Protein AF-A0AAD1S8H4-F1 (afdb_monomer)

Foldseek 3Di:
DDDDDDDDDDDDDDPVVPDDDPDDDDDDDDDDDDDDDDDDDDDDDDDDDDDDDDDDDDDDDDDDDDDDDDDDPDDPDPDDDPPDDDDDPPPPPPPPPVPPPPDPPPDDDPPDDDDDDDDDDDDDDDDDDPPVVVVVVVVVVVVVVVVVVVVVVVVVVVVVVVVVVVVVVVVVVVVVVVVVVVVVVVVVVVVVVVVVVVVVVVVVCVVCVVVVVVVVVVVVVVVVVVVVVVVVVVVDDPPDPPDPDDPVVSVVVVVVVVVVVVVVVVVCVVVVVVVVVVVVVVVVVVVVVVVVVVVVVVVVVVVVVVVVVVVVVVVVVVVVVVVCVVDDPVVVCCVPPVPPPD

Organism: Pelobates cultripes (NCBI:txid61616)

Sequence (342 aa):
MAIKKNKGGKIVKSRYMQYDKCKIAKKNLANTTVCSGGKAPERTSSGTPTRRSIAPQRTKAMPGIASNVLDGSLFWKDDLQSTLLDGHRIARPDLDLSVINDKTMQRLTPKSQYASEQRKPKRETSANVVQEDTVEIMEFQTLMFTYLTMKMQKNLSRLEEKAERNLLLVNEEKDHLQEKVHKLKRENLLFKREEELHDLLDKQTEALAPSIEVKDTFENNYRTFATALDCTRHQLPIKDIHVIGTRQRYLEDLQKHLETTKSLLEETISTSAEEKAEMFGTIKELKDIVIKTDAELTRTFHQVLDLSFKVSKEISLQNQKAVEESCELDVVKHWYFDQSLI

Solvent-accessible surface area (backbone atoms only — not comparable to full-atom values): 22434 Å² total; per-residue (Å²): 135,87,84,80,83,79,82,80,77,84,83,76,82,58,86,82,76,71,77,83,83,83,80,87,76,90,79,88,84,82,88,86,88,87,84,88,81,91,82,85,83,88,80,88,80,90,87,84,89,80,92,85,88,83,84,85,91,85,84,88,88,87,84,90,82,91,82,79,91,77,91,75,95,75,80,88,78,90,72,89,84,92,84,75,95,73,89,75,88,69,79,70,79,84,75,79,67,86,76,74,69,94,78,82,88,85,83,86,75,87,82,80,85,80,84,88,80,96,73,83,87,81,90,79,91,81,88,90,79,69,64,62,65,56,48,52,53,50,51,51,51,49,51,53,51,50,52,51,51,52,54,50,50,54,52,49,54,58,49,48,57,48,51,53,53,52,51,50,53,53,48,55,52,49,51,55,50,50,52,50,51,52,51,51,54,51,52,52,52,51,50,52,54,51,49,55,49,50,56,49,49,50,52,51,50,59,70,43,44,65,57,58,64,47,46,60,55,49,52,53,50,50,51,52,49,51,50,51,53,50,50,49,59,73,67,50,67,90,81,69,80,80,64,88,65,60,70,66,60,51,51,52,52,49,49,52,49,50,53,52,52,51,53,52,48,54,50,53,52,50,54,52,50,51,55,48,50,52,52,52,49,53,52,50,52,52,51,52,50,51,56,52,49,52,53,50,49,54,51,51,51,53,51,52,51,53,51,49,51,52,52,52,50,49,53,51,52,52,51,51,50,55,49,57,73,73,46,58,73,70,61,56,44,50,75,79,57,66,76,88,80,124

Structure (mmCIF, N/CA/C/O backbone):
data_AF-A0AAD1S8H4-F1
#
_entry.id   AF-A0AAD1S8H4-F1
#
loop_
_atom_site.group_PDB
_atom_site.id
_atom_site.type_symbol
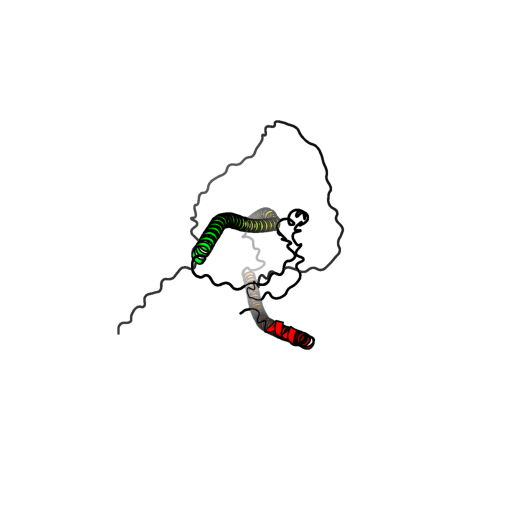_atom_site.label_atom_id
_atom_site.label_alt_id
_atom_site.label_comp_id
_atom_site.label_asym_id
_atom_site.label_entity_id
_atom_site.label_seq_id
_atom_site.pdbx_PDB_ins_code
_atom_site.Cartn_x
_atom_site.Cartn_y
_atom_site.Cartn_z
_atom_site.occupancy
_atom_site.B_iso_or_equiv
_atom_site.auth_seq_id
_atom_site.auth_comp_id
_atom_site.auth_asym_id
_atom_site.auth_atom_id
_atom_site.pdbx_PDB_model_num
ATOM 1 N N . MET A 1 1 ? 45.251 24.900 36.633 1.00 41.78 1 MET A N 1
ATOM 2 C CA . MET A 1 1 ? 44.946 24.085 35.436 1.00 41.78 1 MET A CA 1
ATOM 3 C C . MET A 1 1 ? 43.599 24.516 34.881 1.00 41.78 1 MET A C 1
ATOM 5 O O . MET A 1 1 ? 42.599 24.391 35.573 1.00 41.78 1 MET A O 1
ATOM 9 N N . ALA A 1 2 ? 43.585 25.105 33.686 1.00 39.34 2 ALA A N 1
ATOM 10 C CA . ALA A 1 2 ? 42.374 25.589 33.029 1.00 39.34 2 ALA A CA 1
ATOM 11 C C . ALA A 1 2 ? 41.687 24.440 32.273 1.00 39.34 2 ALA A C 1
ATOM 13 O O . ALA A 1 2 ? 42.296 23.836 31.391 1.00 39.34 2 ALA A O 1
ATOM 14 N N . ILE A 1 3 ? 40.427 24.143 32.604 1.00 43.84 3 ILE A N 1
ATOM 15 C CA . ILE A 1 3 ? 39.627 23.135 31.897 1.00 43.84 3 ILE A CA 1
ATOM 16 C C . ILE A 1 3 ? 38.884 23.825 30.747 1.00 43.84 3 ILE A C 1
ATOM 18 O O . ILE A 1 3 ? 38.047 24.707 30.938 1.00 43.84 3 ILE A O 1
ATOM 22 N N . LYS A 1 4 ? 39.256 23.429 29.530 1.00 48.94 4 LYS A N 1
ATOM 23 C CA . LYS A 1 4 ? 38.776 23.932 28.240 1.00 48.94 4 LYS A CA 1
ATOM 24 C C . LYS A 1 4 ? 37.316 23.493 28.026 1.00 48.94 4 LYS A C 1
ATOM 26 O O . LYS A 1 4 ? 37.030 22.301 28.013 1.00 48.94 4 LYS A O 1
ATOM 31 N N . LYS A 1 5 ? 36.387 24.440 27.843 1.00 51.34 5 LYS A N 1
ATOM 32 C CA . LYS A 1 5 ? 34.994 24.148 27.447 1.00 51.34 5 LYS A CA 1
ATOM 33 C C . LYS A 1 5 ? 34.953 23.720 25.975 1.00 51.34 5 LYS A C 1
ATOM 35 O O . LYS A 1 5 ? 35.289 24.515 25.096 1.00 51.34 5 LYS A O 1
ATOM 40 N N . ASN A 1 6 ? 34.523 22.488 25.707 1.00 50.78 6 ASN A N 1
ATOM 41 C CA . ASN A 1 6 ? 34.266 22.009 24.349 1.00 50.78 6 ASN A CA 1
ATOM 42 C C . ASN A 1 6 ? 32.988 22.647 23.784 1.00 50.78 6 ASN A C 1
ATOM 44 O O . ASN A 1 6 ? 31.964 22.748 24.458 1.00 50.78 6 ASN A O 1
ATOM 48 N N . LYS A 1 7 ? 33.077 23.103 22.531 1.00 50.41 7 LYS A N 1
ATOM 49 C CA . LYS A 1 7 ? 31.988 23.721 21.768 1.00 50.41 7 LYS A CA 1
ATOM 50 C C . LYS A 1 7 ? 30.949 22.650 21.413 1.00 50.41 7 LYS A C 1
ATOM 52 O O . LYS A 1 7 ? 31.293 21.657 20.780 1.00 50.41 7 LYS A O 1
ATOM 57 N N . GLY A 1 8 ? 29.699 22.856 21.828 1.00 46.19 8 GLY A N 1
ATOM 58 C CA . GLY A 1 8 ? 28.573 21.975 21.510 1.00 46.19 8 GLY A CA 1
ATOM 59 C C . GLY A 1 8 ? 28.297 21.913 20.005 1.00 46.19 8 GLY A C 1
ATOM 60 O O . GLY A 1 8 ? 28.307 22.938 19.321 1.00 46.19 8 GLY A O 1
ATOM 61 N N . GLY A 1 9 ? 28.080 20.702 19.492 1.00 57.16 9 GLY A N 1
ATOM 62 C CA . GLY A 1 9 ? 27.735 20.452 18.094 1.00 57.16 9 GLY A CA 1
ATOM 63 C C . GLY A 1 9 ? 26.354 21.005 17.728 1.00 57.16 9 GLY A C 1
ATOM 64 O O . GLY A 1 9 ? 25.436 21.024 18.547 1.00 57.16 9 GLY A O 1
ATOM 65 N N . LYS A 1 10 ? 26.198 21.461 16.481 1.00 62.47 10 LYS A N 1
ATOM 66 C CA . LYS A 1 10 ? 24.899 21.866 15.928 1.00 62.47 10 LYS A CA 1
ATOM 67 C C . LYS A 1 10 ? 24.000 20.634 15.786 1.00 62.47 10 LYS A C 1
ATOM 69 O O . LYS A 1 10 ? 24.322 19.723 15.031 1.00 62.47 10 LYS A O 1
ATOM 74 N N . ILE A 1 11 ? 22.861 20.637 16.474 1.00 65.56 11 ILE A N 1
ATOM 75 C CA . ILE A 1 11 ? 21.806 19.632 16.309 1.00 65.56 11 ILE A CA 1
ATOM 76 C C . ILE A 1 11 ? 21.095 19.904 14.979 1.00 65.56 11 ILE A C 1
ATOM 78 O O . ILE A 1 11 ? 20.436 20.931 14.812 1.00 65.56 11 ILE A O 1
ATOM 82 N N . VAL A 1 12 ? 21.245 18.989 14.023 1.00 70.38 12 VAL A N 1
ATOM 83 C CA . VAL A 1 12 ? 20.514 19.010 12.752 1.00 70.38 12 VAL A CA 1
ATOM 84 C C . VAL A 1 12 ? 19.162 18.338 12.983 1.00 70.38 12 VAL A C 1
ATOM 86 O O . VAL A 1 12 ? 19.106 17.168 13.354 1.00 70.38 12 VAL A O 1
ATOM 89 N N . LYS A 1 13 ? 18.061 19.076 12.799 1.00 71.00 13 LYS A N 1
ATOM 90 C CA . LYS A 1 13 ? 16.707 18.508 12.901 1.00 71.00 13 LYS A CA 1
ATOM 91 C C . LYS A 1 13 ? 16.501 17.439 11.823 1.00 71.00 13 LYS A C 1
ATOM 93 O O . LYS A 1 13 ? 16.797 17.674 10.654 1.00 71.00 13 LYS A O 1
ATOM 98 N N . SER A 1 14 ? 15.963 16.286 12.218 1.00 65.75 14 SER A N 1
ATOM 99 C CA . SER A 1 14 ? 15.563 15.220 11.300 1.00 65.75 14 SER A CA 1
ATOM 100 C C . SER A 1 14 ? 14.410 15.679 10.396 1.00 65.75 14 SER A C 1
ATOM 102 O O . SER A 1 14 ? 13.555 16.470 10.794 1.00 65.75 14 SER A O 1
ATOM 104 N N . ARG A 1 15 ? 14.386 15.170 9.159 1.00 68.75 15 ARG A N 1
ATOM 105 C CA . ARG A 1 15 ? 13.442 15.553 8.088 1.00 68.75 15 ARG A CA 1
ATOM 106 C C . ARG A 1 15 ? 11.964 15.312 8.458 1.00 68.75 15 ARG A C 1
ATOM 108 O O . ARG A 1 15 ? 11.081 15.972 7.931 1.00 68.75 15 ARG A O 1
ATOM 115 N N . TYR A 1 16 ? 11.713 14.428 9.424 1.00 65.12 16 TYR A N 1
ATOM 116 C CA . TYR A 1 16 ? 10.382 14.101 9.948 1.00 65.12 16 TYR A CA 1
ATOM 117 C C . TYR A 1 16 ? 9.859 15.090 11.007 1.00 65.12 16 TYR A C 1
ATOM 119 O O . TYR A 1 16 ? 8.675 15.083 11.307 1.00 65.12 16 TYR A O 1
ATOM 127 N N . MET A 1 17 ? 10.708 15.977 11.540 1.00 53.44 17 MET A N 1
ATOM 128 C CA . MET A 1 17 ? 10.339 17.005 12.534 1.00 53.44 17 MET A CA 1
ATOM 129 C C . MET A 1 17 ? 10.007 18.372 11.903 1.00 53.44 17 MET A C 1
ATOM 131 O O . MET A 1 17 ? 10.009 19.398 12.587 1.00 53.44 17 MET A O 1
ATOM 135 N N . GLN A 1 18 ? 9.788 18.413 10.584 1.00 59.97 18 GLN A N 1
ATOM 136 C CA . GLN A 1 18 ? 9.479 19.638 9.831 1.00 59.97 18 GLN A CA 1
ATOM 137 C C . GLN A 1 18 ? 7.991 19.819 9.507 1.00 59.97 18 GLN A C 1
ATOM 139 O O . GLN A 1 18 ? 7.618 20.868 8.983 1.00 59.97 18 GLN A O 1
ATOM 144 N N . TYR A 1 19 ? 7.135 18.868 9.869 1.00 52.41 19 TYR A N 1
ATOM 145 C CA . TYR A 1 19 ? 5.691 19.025 9.760 1.00 52.41 19 TYR A CA 1
ATOM 146 C C . TYR A 1 19 ? 5.141 19.396 11.130 1.00 52.41 19 TYR A C 1
ATOM 148 O O . TYR A 1 19 ? 5.122 18.563 12.022 1.00 52.41 19 TYR A O 1
ATOM 156 N N . ASP A 1 20 ? 4.855 20.688 11.311 1.00 43.84 20 ASP A N 1
ATOM 157 C CA . ASP A 1 20 ? 3.669 21.187 12.020 1.00 43.84 20 ASP A CA 1
ATOM 158 C C . ASP A 1 20 ? 3.791 22.683 12.307 1.00 43.84 20 ASP A C 1
ATOM 160 O O . ASP A 1 20 ? 4.435 23.104 13.268 1.00 43.84 20 ASP A O 1
ATOM 164 N N . LYS A 1 21 ? 3.110 23.487 11.479 1.00 45.16 21 LYS A N 1
ATOM 165 C CA . LYS A 1 21 ? 2.483 24.760 11.875 1.00 45.16 21 LYS A CA 1
ATOM 166 C C . LYS A 1 21 ? 1.240 25.015 11.013 1.00 45.16 21 LYS A C 1
ATOM 168 O O . LYS A 1 21 ? 1.214 25.968 10.236 1.00 45.16 21 LYS A O 1
ATOM 173 N N . CYS A 1 22 ? 0.191 24.205 11.164 1.00 35.91 22 CYS A N 1
ATOM 174 C CA . CYS A 1 22 ? -1.149 24.672 10.799 1.00 35.91 22 CYS A CA 1
ATOM 175 C C . CYS A 1 22 ? -1.646 25.613 11.901 1.00 35.91 22 CYS A C 1
ATOM 177 O O . CYS A 1 22 ? -1.822 25.229 13.056 1.00 35.91 22 CYS A O 1
ATOM 179 N N . LYS A 1 23 ? -1.803 26.890 11.547 1.00 39.12 23 LYS A N 1
ATOM 180 C CA . LYS A 1 23 ? -2.342 27.920 12.433 1.00 39.12 23 LYS A CA 1
ATOM 181 C C . LYS A 1 23 ? -3.823 27.634 12.674 1.00 39.12 23 LYS A C 1
ATOM 183 O O . LYS A 1 23 ? -4.618 27.629 11.741 1.00 39.12 23 LYS A O 1
ATOM 188 N N . ILE A 1 24 ? -4.176 27.447 13.939 1.00 37.25 24 ILE A N 1
ATOM 189 C CA . ILE A 1 24 ? -5.553 27.416 14.428 1.00 37.25 24 ILE A CA 1
ATOM 190 C C . ILE A 1 24 ? -6.172 28.797 14.181 1.00 37.25 24 ILE A C 1
ATOM 192 O O . ILE A 1 24 ? -5.760 29.779 14.799 1.00 37.25 24 ILE A O 1
ATOM 196 N N . ALA A 1 25 ? -7.171 28.875 13.306 1.00 32.94 25 ALA A N 1
ATOM 197 C CA . ALA A 1 25 ? -8.064 30.022 13.206 1.00 32.94 25 ALA A CA 1
ATOM 198 C C . ALA A 1 25 ? -9.478 29.577 13.594 1.00 32.94 25 ALA A C 1
ATOM 200 O O . ALA A 1 25 ? -10.198 28.955 12.819 1.00 32.94 25 ALA A O 1
ATOM 201 N N . LYS A 1 26 ? -9.863 29.905 14.830 1.00 34.91 26 LYS A N 1
ATOM 202 C CA . LYS A 1 26 ? -11.250 29.886 15.299 1.00 34.91 26 LYS A CA 1
ATOM 203 C C . LYS A 1 26 ? -12.046 30.957 14.549 1.00 34.91 26 LYS A C 1
ATOM 205 O O . LYS A 1 26 ? -11.713 32.132 14.692 1.00 34.91 26 LYS A O 1
ATOM 210 N N . LYS A 1 27 ? -13.140 30.581 13.882 1.00 31.48 27 LYS A N 1
ATOM 211 C CA . LYS A 1 27 ? -14.359 31.403 13.782 1.00 31.48 27 LYS A CA 1
ATOM 212 C C . LYS A 1 27 ? -15.590 30.494 13.793 1.00 31.48 27 LYS A C 1
ATOM 214 O O . LYS A 1 27 ? -15.769 29.674 12.904 1.00 31.48 27 LYS A O 1
ATOM 219 N N . ASN A 1 28 ? -16.407 30.662 14.829 1.00 31.34 28 ASN A N 1
ATOM 220 C CA . ASN A 1 28 ? -17.798 30.222 14.887 1.00 31.34 28 ASN A CA 1
ATOM 221 C C . ASN A 1 28 ? -18.676 31.302 14.230 1.00 31.34 28 ASN A C 1
ATOM 223 O O . ASN A 1 28 ? -18.366 32.480 14.420 1.00 31.34 28 ASN A O 1
ATOM 227 N N . LEU A 1 29 ? -19.763 30.919 13.543 1.00 29.61 29 LEU A N 1
ATOM 228 C CA . LEU A 1 29 ? -21.156 31.277 13.893 1.00 29.61 29 LEU A CA 1
ATOM 229 C C . LEU A 1 29 ? -22.148 31.093 12.711 1.00 29.61 29 LEU A C 1
ATOM 231 O O . LEU A 1 29 ? -22.016 31.739 11.681 1.00 29.61 29 LEU A O 1
ATOM 235 N N . ALA A 1 30 ? -23.165 30.262 12.984 1.00 30.20 30 ALA A N 1
ATOM 236 C CA . ALA A 1 30 ? -24.581 30.272 12.568 1.00 30.20 30 ALA A CA 1
ATOM 237 C C . ALA A 1 30 ? -25.032 30.078 11.098 1.00 30.20 30 ALA A C 1
ATOM 239 O O . ALA A 1 30 ? -24.946 30.968 10.262 1.00 30.20 30 ALA A O 1
ATOM 240 N N . ASN A 1 31 ? -25.689 28.925 10.899 1.00 31.05 31 ASN A N 1
ATOM 241 C CA . ASN A 1 31 ? -27.059 28.707 10.398 1.00 31.05 31 ASN A CA 1
ATOM 242 C C . ASN A 1 31 ? -27.598 29.588 9.256 1.00 31.05 31 ASN A C 1
ATOM 244 O O . ASN A 1 31 ? -27.942 30.740 9.496 1.00 31.05 31 ASN A O 1
ATOM 248 N N . THR A 1 32 ? -27.956 28.974 8.119 1.00 29.73 32 THR A N 1
ATOM 249 C CA . THR A 1 32 ? -29.337 29.032 7.583 1.00 29.73 32 THR A CA 1
ATOM 250 C C . THR A 1 32 ? -29.609 27.847 6.646 1.00 29.73 32 THR A C 1
ATOM 252 O O . THR A 1 32 ? -28.736 27.378 5.924 1.00 29.73 32 THR A O 1
ATOM 255 N N . THR A 1 33 ? -30.833 27.347 6.730 1.00 36.69 33 THR A N 1
ATOM 256 C CA . THR A 1 33 ? -31.448 26.186 6.084 1.00 36.69 33 THR A CA 1
ATOM 257 C C . THR A 1 33 ? -32.111 26.521 4.731 1.00 36.69 33 THR A C 1
ATOM 259 O O . THR A 1 33 ? -32.401 27.679 4.450 1.00 36.69 33 THR A O 1
ATOM 262 N N . VAL A 1 34 ? -32.486 25.454 4.001 1.00 30.92 34 VAL A N 1
ATOM 263 C CA . VAL A 1 34 ? -33.665 25.286 3.105 1.00 30.92 34 VAL A CA 1
ATOM 264 C C . VAL A 1 34 ? -33.416 25.084 1.591 1.00 30.92 34 VAL A C 1
ATOM 266 O O . VAL A 1 34 ? -32.628 25.752 0.937 1.00 30.92 34 VAL A O 1
ATOM 269 N N . CYS A 1 35 ? -34.164 24.082 1.109 1.00 31.00 35 CYS A N 1
ATOM 270 C CA . CYS A 1 35 ? -34.326 23.424 -0.188 1.00 31.00 35 CYS A CA 1
ATOM 271 C C . CYS A 1 35 ? -34.865 24.245 -1.384 1.00 31.00 35 CYS A C 1
ATOM 273 O O . CYS A 1 35 ? -35.441 25.319 -1.231 1.00 31.00 35 CYS A O 1
ATOM 275 N N . SER A 1 36 ? -34.887 23.529 -2.526 1.00 29.56 36 SER A N 1
ATOM 276 C CA . SER A 1 36 ? -35.705 23.689 -3.753 1.00 29.56 36 SER A CA 1
ATOM 277 C C . SER A 1 36 ? -35.159 24.689 -4.780 1.00 29.56 36 SER A C 1
ATOM 279 O O . SER A 1 36 ? -34.589 25.701 -4.414 1.00 29.56 36 SER A O 1
ATOM 281 N N . GLY A 1 37 ? -35.255 24.504 -6.095 1.00 25.05 37 GLY A N 1
ATOM 282 C CA . GLY A 1 37 ? -35.915 23.510 -6.934 1.00 25.05 37 GLY A CA 1
ATOM 283 C C . GLY A 1 37 ? -36.109 24.130 -8.330 1.00 25.05 37 GLY A C 1
ATOM 284 O O . GLY A 1 37 ? -36.568 25.259 -8.425 1.00 25.05 37 GLY A O 1
ATOM 285 N N . GLY A 1 38 ? -35.779 23.387 -9.395 1.00 25.75 38 GLY A N 1
ATOM 286 C CA . GLY A 1 38 ? -36.285 23.579 -10.766 1.00 25.75 38 GLY A CA 1
ATOM 287 C C . GLY A 1 38 ? -35.681 24.699 -11.635 1.00 25.75 38 GLY A C 1
ATOM 288 O O . GLY A 1 38 ? -35.897 25.876 -11.388 1.00 25.75 38 GLY A O 1
ATOM 289 N N . LYS A 1 39 ? -35.083 24.340 -12.780 1.00 28.31 39 LYS A N 1
ATOM 290 C CA . LYS A 1 39 ? -35.767 24.222 -14.091 1.00 28.31 39 LYS A CA 1
ATOM 291 C C . LYS A 1 39 ? -34.753 24.083 -15.237 1.00 28.31 39 LYS A C 1
ATOM 293 O O . LYS A 1 39 ? -33.787 24.831 -15.327 1.00 28.31 39 LYS A O 1
ATOM 298 N N . ALA A 1 40 ? -35.041 23.139 -16.129 1.00 33.69 40 ALA A N 1
ATOM 299 C CA . ALA A 1 40 ? -34.468 23.032 -17.468 1.00 33.69 40 ALA A CA 1
ATOM 300 C C . ALA A 1 40 ? -34.993 24.142 -18.400 1.00 33.69 40 ALA A C 1
ATOM 302 O O . ALA A 1 40 ? -36.024 24.760 -18.111 1.00 33.69 40 ALA A O 1
ATOM 303 N N . PRO A 1 41 ? -34.365 24.297 -19.576 1.00 38.62 41 PRO A N 1
ATOM 304 C CA . PRO A 1 41 ? -35.160 24.329 -20.798 1.00 38.62 41 PRO A CA 1
ATOM 305 C C . PRO A 1 41 ? -34.632 23.378 -21.883 1.00 38.62 41 PRO A C 1
ATOM 307 O O . PRO A 1 41 ? -33.439 23.293 -22.162 1.00 38.62 41 PRO A O 1
ATOM 310 N N . GLU A 1 42 ? -35.584 22.682 -22.502 1.00 29.83 42 GLU A N 1
ATOM 311 C CA . GLU A 1 42 ? -35.457 21.921 -23.744 1.00 29.83 42 GLU A CA 1
ATOM 312 C C . GLU A 1 42 ? -35.176 22.829 -24.950 1.00 29.83 42 GLU A C 1
ATOM 314 O O . GLU A 1 42 ? -35.665 23.961 -24.999 1.00 29.83 42 GLU A O 1
ATOM 319 N N . ARG A 1 43 ? -34.535 22.266 -25.988 1.00 30.39 43 ARG A N 1
ATOM 320 C CA . ARG A 1 43 ? -35.115 22.155 -27.346 1.00 30.39 43 ARG A CA 1
ATOM 321 C C . ARG A 1 43 ? -34.227 21.328 -28.295 1.00 30.39 43 ARG A C 1
ATOM 323 O O . ARG A 1 43 ? -33.101 21.718 -28.558 1.00 30.39 43 ARG A O 1
ATOM 330 N N . THR A 1 44 ? -34.821 20.233 -28.806 1.00 28.50 44 THR A N 1
ATOM 331 C CA . THR A 1 44 ? -34.824 19.711 -30.206 1.00 28.50 44 THR A CA 1
ATOM 332 C C . THR A 1 44 ? -33.469 19.463 -30.910 1.00 28.50 44 THR A C 1
ATOM 334 O O . THR A 1 44 ? -32.629 20.340 -30.922 1.00 28.50 44 THR A O 1
ATOM 337 N N . SER A 1 45 ? -33.172 18.363 -31.615 1.00 27.06 45 SER A N 1
ATOM 338 C CA . SER A 1 45 ? -34.003 17.474 -32.438 1.00 27.06 45 SER A CA 1
ATOM 339 C C . SER A 1 45 ? -33.242 16.190 -32.846 1.00 27.06 45 SER A C 1
ATOM 341 O O . SER A 1 45 ? -32.055 16.252 -33.146 1.00 27.06 45 SER A O 1
ATOM 343 N N . SER A 1 46 ? -33.993 15.089 -32.983 1.00 28.83 46 SER A N 1
ATOM 344 C CA . SER A 1 46 ? -33.871 13.998 -33.978 1.00 28.83 46 SER A CA 1
ATOM 345 C C . SER A 1 46 ? -32.568 13.187 -34.139 1.00 28.83 46 SER A C 1
ATOM 347 O O . SER A 1 46 ? -31.583 13.681 -34.678 1.00 28.83 46 SER A 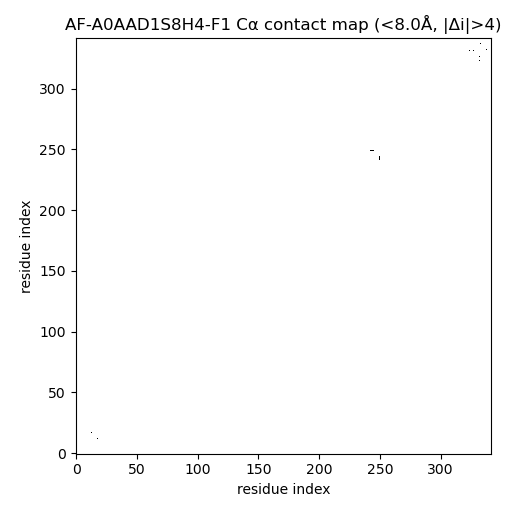O 1
ATOM 349 N N . GLY A 1 47 ? -32.665 11.869 -33.897 1.00 29.64 47 GLY A N 1
ATOM 350 C CA . GLY A 1 47 ? -31.896 10.864 -34.651 1.00 29.64 47 GLY A CA 1
ATOM 351 C C . GLY A 1 47 ? -31.461 9.612 -33.878 1.00 29.64 47 GLY A C 1
ATOM 352 O O . GLY A 1 47 ? -30.322 9.521 -33.447 1.00 29.64 47 GLY A O 1
ATOM 353 N N . THR A 1 48 ? -32.332 8.608 -33.763 1.00 37.62 48 THR A N 1
ATOM 354 C CA . THR A 1 48 ? -31.956 7.175 -33.647 1.00 37.62 48 THR A CA 1
ATOM 355 C C . THR A 1 48 ? -32.567 6.462 -34.861 1.00 37.62 48 THR A C 1
ATOM 357 O O . THR A 1 48 ? -33.589 6.950 -35.353 1.00 37.62 48 THR A O 1
ATOM 360 N N . PRO A 1 49 ? -31.960 5.394 -35.427 1.00 42.09 49 PRO A N 1
ATOM 361 C CA . PRO A 1 49 ? -31.833 4.067 -34.788 1.00 42.09 49 PRO A CA 1
ATOM 362 C C . PRO A 1 49 ? -30.459 3.407 -35.132 1.00 42.09 49 PRO A C 1
ATOM 364 O O . PRO A 1 49 ? -29.642 4.019 -35.800 1.00 42.09 49 PRO A O 1
ATOM 367 N N . THR A 1 50 ? -29.987 2.238 -34.690 1.00 31.56 50 THR A N 1
ATOM 368 C CA . THR A 1 50 ? -30.603 0.941 -34.413 1.00 31.56 50 THR A CA 1
ATOM 369 C C . THR A 1 50 ? -29.597 0.078 -33.628 1.00 31.56 50 THR A C 1
ATOM 371 O O . THR A 1 50 ? -28.511 -0.234 -34.104 1.00 31.56 50 THR A O 1
ATOM 374 N N . ARG A 1 51 ? -29.993 -0.327 -32.423 1.00 29.12 51 ARG A N 1
ATOM 375 C CA . ARG A 1 51 ? -29.900 -1.674 -31.828 1.00 29.12 51 ARG A CA 1
ATOM 376 C C . ARG A 1 51 ? -28.993 -2.725 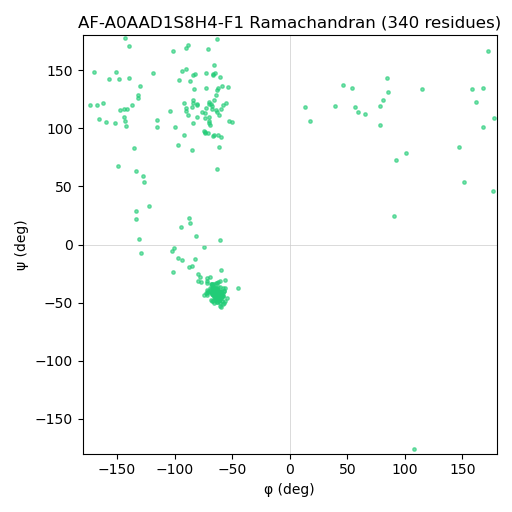-32.521 1.00 29.12 51 ARG A C 1
ATOM 378 O O . ARG A 1 51 ? -29.348 -3.262 -33.566 1.00 29.12 51 ARG A O 1
ATOM 385 N N . ARG A 1 52 ? -27.962 -3.199 -31.808 1.00 29.38 52 ARG A N 1
ATOM 386 C CA . ARG A 1 52 ? -27.680 -4.644 -31.663 1.00 29.38 52 ARG A CA 1
ATOM 387 C C . ARG A 1 52 ? -26.961 -4.922 -30.341 1.00 29.38 52 ARG A C 1
ATOM 389 O O . ARG A 1 52 ? -25.785 -4.638 -30.170 1.00 29.38 52 ARG A O 1
ATOM 396 N N . SER A 1 53 ? -27.731 -5.466 -29.409 1.00 29.44 53 SER A N 1
ATOM 397 C CA . SER A 1 53 ? -27.302 -6.097 -28.166 1.00 29.44 53 SER A CA 1
ATOM 398 C C . SER A 1 53 ? -26.897 -7.546 -28.431 1.00 29.44 53 SER A C 1
ATOM 400 O O . SER A 1 53 ? -27.695 -8.270 -29.028 1.00 29.44 53 SER A O 1
ATOM 402 N N . ILE A 1 54 ? -25.760 -7.998 -27.901 1.00 31.75 54 ILE A N 1
ATOM 403 C CA . ILE A 1 54 ? -25.579 -9.395 -27.481 1.00 31.75 54 ILE A CA 1
ATOM 404 C C . ILE A 1 54 ? -24.865 -9.372 -26.126 1.00 31.75 54 ILE A C 1
ATOM 406 O O . ILE A 1 54 ? -23.791 -8.797 -25.980 1.00 31.75 54 ILE A O 1
ATOM 410 N N . ALA A 1 55 ? -25.547 -9.940 -25.136 1.00 32.94 55 ALA A N 1
ATOM 411 C CA . ALA A 1 55 ? -25.128 -10.117 -23.753 1.00 32.94 55 ALA A CA 1
ATOM 412 C C . ALA A 1 55 ? -24.364 -11.462 -23.587 1.00 32.94 55 ALA A C 1
ATOM 414 O O . ALA A 1 55 ? -24.315 -12.254 -24.529 1.00 32.94 55 ALA A O 1
ATOM 415 N N . PRO A 1 56 ? -23.754 -11.727 -22.417 1.00 37.62 56 PRO A N 1
ATOM 416 C CA . PRO A 1 56 ? -22.603 -12.615 -22.256 1.00 37.62 56 PRO A CA 1
ATOM 417 C C . PRO A 1 56 ? -22.987 -14.079 -21.989 1.00 37.62 56 PRO A C 1
ATOM 419 O O . PRO A 1 56 ? -23.995 -14.363 -21.341 1.00 37.62 56 PRO A O 1
ATOM 422 N N . GLN A 1 57 ? -22.138 -15.023 -22.410 1.00 28.36 57 GLN A N 1
ATOM 423 C CA . GLN A 1 57 ? -22.231 -16.425 -21.991 1.00 28.36 57 GLN A CA 1
ATOM 424 C C . GLN A 1 57 ? -21.377 -16.690 -20.743 1.00 28.36 57 GLN A C 1
ATOM 426 O O . GLN A 1 57 ? -20.164 -16.499 -20.741 1.00 28.36 57 GLN A O 1
ATOM 431 N N . ARG A 1 58 ? -22.042 -17.172 -19.685 1.00 31.75 58 ARG A N 1
ATOM 432 C CA . ARG A 1 58 ? -21.460 -17.868 -18.528 1.00 31.75 58 ARG A CA 1
ATOM 433 C C . ARG A 1 58 ? -21.559 -19.384 -18.729 1.00 31.75 58 ARG A C 1
ATOM 435 O O . ARG A 1 58 ? -22.636 -19.874 -19.057 1.00 31.75 58 ARG A O 1
ATOM 442 N N . THR A 1 59 ? -20.523 -20.112 -18.322 1.00 30.84 59 THR A N 1
ATOM 443 C CA . THR A 1 59 ? -20.587 -21.499 -17.806 1.00 30.84 59 THR A CA 1
ATOM 444 C C . THR A 1 59 ? -19.557 -21.603 -16.674 1.00 30.84 59 THR A C 1
ATOM 446 O O . THR A 1 59 ? -18.381 -21.371 -16.914 1.00 30.84 59 THR A O 1
ATOM 449 N N . LYS A 1 60 ? -19.991 -21.555 -15.407 1.00 31.94 60 LYS A N 1
ATOM 450 C CA . LYS A 1 60 ? -20.330 -22.664 -14.478 1.00 31.94 60 LYS A CA 1
ATOM 451 C C . LYS A 1 60 ? -19.100 -23.294 -13.792 1.00 31.94 60 LYS A C 1
ATOM 453 O O . LYS A 1 60 ? -18.162 -23.723 -14.443 1.00 31.94 60 LYS A O 1
ATOM 458 N N . ALA A 1 61 ? -19.170 -23.291 -12.460 1.00 25.48 61 ALA A N 1
ATOM 459 C CA . ALA A 1 61 ? -18.139 -23.570 -11.457 1.00 25.48 61 ALA A CA 1
ATOM 460 C C . ALA A 1 61 ? -18.231 -24.984 -10.848 1.00 25.48 61 ALA A C 1
ATOM 462 O O . ALA A 1 61 ? -19.302 -25.578 -10.958 1.00 25.48 61 ALA A O 1
ATOM 463 N N . MET A 1 62 ? -17.171 -25.434 -10.138 1.00 32.28 62 MET A N 1
ATOM 464 C CA . MET A 1 62 ? -17.145 -26.004 -8.753 1.00 32.28 62 MET A CA 1
ATOM 465 C C . MET A 1 62 ? -15.732 -26.579 -8.384 1.00 32.28 62 MET A C 1
ATOM 467 O O . MET A 1 62 ? -14.958 -26.794 -9.312 1.00 32.28 62 MET A O 1
ATOM 471 N N . PRO A 1 63 ? -15.369 -26.903 -7.110 1.00 40.75 63 PRO A N 1
ATOM 472 C CA . PRO A 1 63 ? -15.180 -26.003 -5.947 1.00 40.75 63 PRO A CA 1
ATOM 473 C C . PRO A 1 63 ? -13.949 -26.322 -5.025 1.00 40.75 63 PRO A C 1
ATOM 475 O O . PRO A 1 63 ? -13.388 -27.410 -5.075 1.00 40.75 63 PRO A O 1
ATOM 478 N N . GLY A 1 64 ? -13.647 -25.414 -4.074 1.00 26.39 64 GLY A N 1
ATOM 479 C CA . GLY A 1 64 ? -12.899 -25.657 -2.809 1.00 26.39 64 GLY A CA 1
ATOM 480 C C . GLY A 1 64 ? -11.364 -25.597 -2.929 1.00 26.39 64 GLY A C 1
ATOM 481 O O . GLY A 1 64 ? -10.806 -26.206 -3.822 1.00 26.39 64 GLY A O 1
ATOM 482 N N . ILE A 1 65 ? -10.580 -24.896 -2.102 1.00 32.81 65 ILE A N 1
ATOM 483 C CA . ILE A 1 65 ? -10.619 -24.681 -0.645 1.00 32.81 65 ILE A CA 1
ATOM 484 C C . ILE A 1 65 ? -10.009 -23.300 -0.315 1.00 32.81 65 ILE A C 1
ATOM 486 O O . ILE A 1 65 ? -9.123 -22.808 -1.008 1.00 32.81 65 ILE A O 1
ATOM 490 N N . ALA A 1 66 ? -10.516 -22.684 0.753 1.00 31.20 66 ALA A N 1
ATOM 491 C CA . ALA A 1 66 ? -10.128 -21.387 1.294 1.00 31.20 66 ALA A CA 1
ATOM 492 C C . ALA A 1 66 ? -8.764 -21.377 2.013 1.00 31.20 66 ALA A C 1
ATOM 494 O O . ALA A 1 66 ? -8.429 -22.335 2.705 1.00 31.20 66 ALA A O 1
ATOM 495 N N . SER A 1 67 ? -8.050 -20.248 1.939 1.00 32.75 67 SER A N 1
ATOM 496 C CA . SER A 1 67 ? -7.320 -19.586 3.046 1.00 32.75 67 SER A CA 1
ATOM 497 C C . SER A 1 67 ? -6.587 -18.365 2.475 1.00 32.75 67 SER A C 1
ATOM 499 O O . SER A 1 67 ? -5.805 -18.486 1.543 1.00 32.75 67 SER A O 1
ATOM 501 N N . ASN A 1 68 ? -7.041 -17.158 2.800 1.00 28.92 68 ASN A N 1
ATOM 502 C CA . ASN A 1 68 ? -6.562 -16.325 3.911 1.00 28.92 68 ASN A CA 1
ATOM 503 C C . ASN A 1 68 ? -5.245 -15.604 3.590 1.00 28.92 68 ASN A C 1
ATOM 505 O O . ASN A 1 68 ? -4.168 -16.183 3.623 1.00 28.92 68 ASN A O 1
ATOM 509 N N . VAL A 1 69 ? -5.405 -14.312 3.288 1.00 41.09 69 VAL A N 1
ATOM 510 C CA . VAL A 1 69 ? -4.665 -13.171 3.848 1.00 41.09 69 VAL A CA 1
ATOM 511 C C . VAL A 1 69 ? -3.347 -13.532 4.542 1.00 41.09 69 VAL A C 1
ATOM 513 O O . VAL A 1 69 ? -3.347 -13.970 5.690 1.00 41.09 69 VAL A O 1
ATOM 516 N N . LEU A 1 70 ? -2.231 -13.215 3.887 1.00 34.81 70 LEU A N 1
ATOM 517 C CA . LEU A 1 70 ? -1.028 -12.800 4.594 1.00 34.81 70 LEU A CA 1
ATOM 518 C C . LEU A 1 70 ? -0.303 -11.724 3.781 1.00 34.81 70 LEU A C 1
ATOM 520 O O . LEU A 1 70 ? 0.222 -11.963 2.695 1.00 34.81 70 LEU A O 1
ATOM 524 N N . ASP A 1 71 ? -0.362 -10.522 4.338 1.00 38.47 71 ASP A N 1
ATOM 525 C CA . ASP A 1 71 ? 0.501 -9.389 4.052 1.00 38.47 71 ASP A CA 1
ATOM 526 C C . ASP A 1 71 ? 1.962 -9.776 4.342 1.00 38.47 71 ASP A C 1
ATOM 528 O O . ASP A 1 71 ? 2.254 -10.454 5.327 1.00 38.47 71 ASP A O 1
ATOM 532 N N . GLY A 1 72 ? 2.878 -9.399 3.455 1.00 34.31 72 GLY A N 1
ATOM 533 C CA . GLY A 1 72 ? 4.250 -9.904 3.484 1.00 34.31 72 GLY A CA 1
ATOM 534 C C . GLY A 1 72 ? 5.102 -9.396 2.332 1.00 34.31 72 GLY A C 1
ATOM 535 O O . GLY A 1 72 ? 5.792 -10.163 1.669 1.00 34.31 72 GLY A O 1
ATOM 536 N N . SER A 1 73 ? 5.028 -8.092 2.070 1.00 42.19 73 SER A N 1
ATOM 537 C CA . SER A 1 73 ? 5.962 -7.376 1.202 1.00 42.19 73 SER A CA 1
ATOM 538 C C . SER A 1 73 ? 7.383 -7.448 1.778 1.00 42.19 73 SER A C 1
ATOM 540 O O . SER A 1 73 ? 7.770 -6.602 2.582 1.00 42.19 73 SER A O 1
ATOM 542 N N . LEU A 1 74 ? 8.177 -8.416 1.329 1.00 45.50 74 LEU A N 1
ATOM 543 C CA . LEU A 1 74 ? 9.634 -8.444 1.459 1.00 45.50 74 LEU A CA 1
ATOM 544 C C . LEU A 1 74 ? 10.206 -9.178 0.239 1.00 45.50 74 LEU A C 1
ATOM 546 O O . LEU A 1 74 ? 9.622 -10.150 -0.220 1.00 45.50 74 LEU A O 1
ATOM 550 N N . PHE A 1 75 ? 11.352 -8.697 -0.252 1.00 39.78 75 PHE A N 1
ATOM 551 C CA . PHE A 1 75 ? 12.109 -9.132 -1.440 1.00 39.78 75 PHE A CA 1
ATOM 552 C C . PHE A 1 75 ? 11.792 -8.415 -2.759 1.00 39.78 75 PHE A C 1
ATOM 554 O O . PHE A 1 75 ? 11.286 -8.990 -3.716 1.00 39.78 75 PHE A O 1
ATOM 561 N N . TRP A 1 76 ? 12.243 -7.162 -2.855 1.00 35.44 76 TRP A N 1
ATOM 562 C CA . TRP A 1 76 ? 12.851 -6.702 -4.104 1.00 35.44 76 TRP A CA 1
ATOM 563 C C . TRP A 1 76 ? 14.315 -7.130 -4.050 1.00 35.44 76 TRP A C 1
ATOM 565 O O . TRP A 1 76 ? 15.099 -6.606 -3.261 1.00 35.44 76 TRP A O 1
ATOM 575 N N . LYS A 1 77 ? 14.631 -8.180 -4.808 1.00 42.22 77 LYS A N 1
ATOM 576 C CA . LYS A 1 77 ? 15.975 -8.722 -4.976 1.00 42.22 77 LYS A CA 1
ATOM 577 C C . LYS A 1 77 ? 16.546 -8.143 -6.265 1.00 42.22 77 LYS A C 1
ATOM 579 O O . LYS A 1 77 ? 16.443 -8.753 -7.324 1.00 42.22 77 LYS A O 1
ATOM 584 N N . ASP A 1 78 ? 17.122 -6.956 -6.146 1.00 47.06 78 ASP A N 1
ATOM 585 C CA . ASP A 1 78 ? 18.193 -6.530 -7.036 1.00 47.06 78 ASP A CA 1
ATOM 586 C C . ASP A 1 78 ? 19.447 -7.307 -6.622 1.00 47.06 78 ASP A C 1
ATOM 588 O O . ASP A 1 78 ? 20.101 -6.945 -5.650 1.00 47.06 78 ASP A O 1
ATOM 592 N N . ASP A 1 79 ? 19.731 -8.418 -7.305 1.00 35.16 79 ASP A N 1
ATOM 593 C CA . ASP A 1 79 ? 21.114 -8.807 -7.593 1.00 35.16 79 ASP A CA 1
ATOM 594 C C . ASP A 1 79 ? 21.149 -9.897 -8.676 1.00 35.16 79 ASP A C 1
ATOM 596 O O . ASP A 1 79 ? 20.743 -11.034 -8.446 1.00 35.16 79 ASP A O 1
ATOM 600 N N . LEU A 1 80 ? 21.598 -9.464 -9.860 1.00 49.41 80 LEU A N 1
ATOM 601 C CA . LEU A 1 80 ? 22.448 -10.134 -10.853 1.00 49.41 80 LEU A CA 1
ATOM 602 C C . LEU A 1 80 ? 22.157 -11.597 -11.270 1.00 49.41 80 LEU A C 1
ATOM 604 O O . LEU A 1 80 ? 22.054 -12.502 -10.451 1.00 49.41 80 LEU A O 1
ATOM 608 N N . GLN A 1 81 ? 22.268 -11.812 -12.594 1.00 41.47 81 GLN A N 1
ATOM 609 C CA . GLN A 1 81 ? 22.359 -13.078 -13.359 1.00 41.47 81 GLN A CA 1
ATOM 610 C C . GLN A 1 81 ? 21.055 -13.548 -14.041 1.00 41.47 81 GLN A C 1
ATOM 612 O O . GLN A 1 81 ? 20.399 -14.491 -13.608 1.00 41.47 81 GLN A O 1
ATOM 617 N N . SER A 1 82 ? 20.733 -12.941 -15.190 1.00 36.22 82 SER A N 1
ATOM 618 C CA . SER A 1 82 ? 19.865 -13.556 -16.203 1.00 36.22 82 SER A CA 1
ATOM 619 C C . SER A 1 82 ? 20.717 -14.316 -17.221 1.00 36.22 82 SER A C 1
ATOM 621 O O . SER A 1 82 ? 21.161 -13.747 -18.214 1.00 36.22 82 SER A O 1
ATOM 623 N N . THR A 1 83 ? 20.898 -15.612 -16.994 1.00 49.97 83 THR A N 1
ATOM 624 C CA . THR A 1 83 ? 21.194 -16.600 -18.039 1.00 49.97 83 THR A CA 1
ATOM 625 C C . THR A 1 83 ? 20.327 -17.823 -17.797 1.00 49.97 83 THR A C 1
ATOM 627 O O . THR A 1 83 ? 20.775 -18.794 -17.212 1.00 49.97 83 THR A O 1
ATOM 630 N N . LEU A 1 84 ? 19.081 -17.784 -18.269 1.00 38.19 84 LEU A N 1
ATOM 631 C CA . LEU A 1 84 ? 18.404 -18.960 -18.814 1.00 38.19 84 LEU A CA 1
ATOM 632 C C . LEU A 1 84 ? 17.455 -18.487 -19.919 1.00 38.19 84 LEU A C 1
ATOM 634 O O . LEU A 1 84 ? 16.530 -17.709 -19.693 1.00 38.19 84 LEU A O 1
ATOM 638 N N . LEU A 1 85 ? 17.761 -18.941 -21.132 1.00 54.94 85 LEU A N 1
ATOM 639 C CA . LEU A 1 85 ? 16.875 -18.941 -22.283 1.00 54.94 85 LEU A CA 1
ATOM 640 C C . LEU A 1 85 ? 15.662 -19.813 -21.921 1.00 54.94 85 LEU A C 1
ATOM 642 O O . LEU A 1 85 ? 15.806 -21.026 -21.798 1.00 54.94 85 LEU A O 1
ATOM 646 N N . ASP A 1 86 ? 14.485 -19.214 -21.768 1.00 45.38 86 ASP A N 1
ATOM 647 C CA . ASP A 1 86 ? 13.220 -19.944 -21.846 1.00 45.38 86 ASP A CA 1
ATOM 648 C C . ASP A 1 86 ? 12.177 -19.117 -22.611 1.00 45.38 86 ASP A C 1
ATOM 650 O O . ASP A 1 86 ? 12.174 -17.882 -22.605 1.00 45.38 86 ASP A O 1
ATOM 654 N N . GLY A 1 87 ? 11.370 -19.837 -23.380 1.00 49.97 87 GLY A N 1
ATOM 655 C CA . GLY A 1 87 ? 10.711 -19.406 -24.603 1.00 49.97 87 GLY A CA 1
ATOM 656 C C . GLY A 1 87 ? 9.853 -18.147 -24.503 1.00 49.97 87 GLY A C 1
ATOM 657 O O . GLY A 1 87 ? 8.805 -18.132 -23.863 1.00 49.97 87 GLY A O 1
ATOM 658 N N . HIS A 1 88 ? 10.196 -17.143 -25.311 1.00 40.38 88 HIS A N 1
ATOM 659 C CA . HIS A 1 88 ? 9.201 -16.249 -25.892 1.00 40.38 88 HIS A CA 1
ATOM 660 C C . HIS A 1 88 ? 9.004 -16.625 -27.357 1.00 40.38 88 HIS A C 1
ATOM 662 O O . HIS A 1 88 ? 9.893 -16.469 -28.195 1.00 40.38 88 HIS A O 1
ATOM 668 N N . ARG A 1 89 ? 7.790 -17.093 -27.666 1.00 46.28 89 ARG A N 1
ATOM 669 C CA . ARG A 1 89 ? 7.214 -17.018 -29.009 1.00 46.28 89 ARG A CA 1
ATOM 670 C C . ARG A 1 89 ? 7.098 -15.541 -29.373 1.00 46.28 89 ARG A C 1
ATOM 672 O O . ARG A 1 89 ? 6.057 -14.922 -29.176 1.00 46.28 89 ARG A O 1
ATOM 679 N N . ILE A 1 90 ? 8.186 -14.969 -29.870 1.00 41.97 90 ILE A N 1
ATOM 680 C CA . ILE A 1 90 ? 8.150 -13.686 -30.553 1.00 41.97 90 ILE A CA 1
ATOM 681 C C . ILE A 1 90 ? 7.444 -13.979 -31.872 1.00 41.97 90 ILE A C 1
ATOM 683 O O . ILE A 1 90 ? 8.009 -14.616 -32.763 1.00 41.97 90 ILE A O 1
ATOM 687 N N . ALA A 1 91 ? 6.179 -13.571 -31.972 1.00 49.19 91 ALA A N 1
ATOM 688 C CA . ALA A 1 91 ? 5.563 -13.343 -33.265 1.00 49.19 91 ALA A CA 1
ATOM 689 C C . ALA A 1 91 ? 6.500 -12.389 -34.013 1.00 49.19 91 ALA A C 1
ATOM 691 O O . ALA A 1 91 ? 6.650 -11.226 -33.635 1.00 49.19 91 ALA A O 1
ATOM 692 N N . ARG A 1 92 ? 7.226 -12.929 -34.997 1.00 43.00 92 ARG A N 1
ATOM 693 C CA . ARG A 1 92 ? 8.020 -12.126 -35.921 1.00 43.00 92 ARG A CA 1
ATOM 694 C C . ARG A 1 92 ? 7.073 -11.082 -36.518 1.00 43.00 92 ARG A C 1
ATOM 696 O O . ARG A 1 92 ? 5.959 -11.457 -36.879 1.00 43.00 92 ARG A O 1
ATOM 703 N N . PRO A 1 93 ? 7.463 -9.804 -36.626 1.00 50.78 93 PRO A N 1
ATOM 704 C CA . PRO A 1 93 ? 6.732 -8.918 -37.510 1.00 50.78 93 PRO A CA 1
ATOM 705 C C . PRO A 1 93 ? 6.789 -9.549 -38.904 1.00 50.78 93 PRO A C 1
ATOM 707 O O . PRO A 1 93 ? 7.883 -9.807 -39.414 1.00 50.78 93 PRO A O 1
ATOM 710 N N . ASP A 1 94 ? 5.622 -9.866 -39.465 1.00 46.56 94 ASP A N 1
ATOM 711 C CA . ASP A 1 94 ? 5.480 -10.289 -40.855 1.00 46.56 94 ASP A CA 1
ATOM 712 C C . ASP A 1 94 ? 5.996 -9.146 -41.735 1.00 46.56 94 ASP A C 1
ATOM 714 O O . ASP A 1 94 ? 5.297 -8.183 -42.046 1.00 46.56 94 ASP A O 1
ATOM 718 N N . LEU A 1 95 ? 7.279 -9.221 -42.078 1.00 54.44 95 LEU A N 1
ATOM 719 C CA . LEU A 1 95 ? 7.861 -8.450 -43.159 1.00 54.44 95 LEU A CA 1
ATOM 720 C C . LEU A 1 95 ? 7.374 -9.093 -44.451 1.00 54.44 95 LEU A C 1
ATOM 722 O O . LEU A 1 95 ? 7.908 -10.105 -44.903 1.00 54.44 95 LEU A O 1
ATOM 726 N N . ASP A 1 96 ? 6.324 -8.505 -45.013 1.00 54.00 96 ASP A N 1
ATOM 727 C CA . ASP A 1 96 ? 5.813 -8.851 -46.329 1.00 54.00 96 ASP A CA 1
ATOM 728 C C . ASP A 1 96 ? 6.849 -8.461 -47.398 1.00 54.00 96 ASP A C 1
ATOM 730 O O . ASP A 1 96 ? 6.930 -7.319 -47.854 1.00 54.00 96 ASP A O 1
ATOM 734 N N . LEU A 1 97 ? 7.702 -9.419 -47.766 1.00 53.31 97 LEU A N 1
ATOM 735 C CA . LEU A 1 97 ? 8.699 -9.276 -48.832 1.00 53.31 97 LEU A CA 1
ATOM 736 C C . LEU A 1 97 ? 8.101 -9.503 -50.232 1.00 53.31 97 LEU A C 1
ATOM 738 O O . LEU A 1 97 ? 8.832 -9.501 -51.221 1.00 53.31 97 LEU A O 1
ATOM 742 N N . SER A 1 98 ? 6.778 -9.640 -50.348 1.00 59.34 98 SER A N 1
ATOM 743 C CA . SER A 1 98 ? 6.092 -9.933 -51.615 1.00 59.34 98 SER A CA 1
ATOM 744 C C . SER A 1 98 ? 6.021 -8.739 -52.582 1.00 59.34 98 SER A C 1
ATOM 746 O O . SER A 1 98 ? 5.506 -8.876 -53.691 1.00 59.34 98 SER A O 1
ATOM 748 N N . VAL A 1 99 ? 6.533 -7.562 -52.198 1.00 50.72 99 VAL A N 1
ATOM 749 C CA . VAL A 1 99 ? 6.488 -6.330 -53.015 1.00 50.72 99 VAL A CA 1
ATOM 750 C C . VAL A 1 99 ? 7.782 -6.089 -53.810 1.00 50.72 99 VAL A C 1
ATOM 752 O O . VAL A 1 99 ? 7.795 -5.279 -54.741 1.00 50.72 99 VAL A O 1
ATOM 755 N N . ILE A 1 100 ? 8.868 -6.822 -53.535 1.00 48.78 100 ILE A N 1
ATOM 756 C CA . ILE A 1 100 ? 10.101 -6.724 -54.332 1.00 48.78 100 ILE A CA 1
ATOM 757 C C . ILE A 1 100 ? 9.973 -7.650 -55.547 1.00 48.78 100 ILE A C 1
ATOM 759 O O . ILE A 1 100 ? 10.429 -8.785 -55.573 1.00 48.78 100 ILE A O 1
ATOM 763 N N . ASN A 1 101 ? 9.285 -7.141 -56.565 1.00 48.72 101 ASN A N 1
ATOM 764 C CA . ASN A 1 101 ? 9.211 -7.723 -57.898 1.00 48.72 101 ASN A CA 1
ATOM 765 C C . ASN A 1 101 ? 10.619 -7.824 -58.524 1.00 48.72 101 ASN A C 1
ATOM 767 O O . ASN A 1 101 ? 11.253 -6.807 -58.816 1.00 48.72 101 ASN A O 1
ATOM 771 N N . ASP A 1 102 ? 11.061 -9.057 -58.779 1.00 47.38 102 ASP A N 1
ATOM 772 C CA . ASP A 1 102 ? 12.267 -9.460 -59.518 1.00 47.38 102 ASP A CA 1
ATOM 773 C C . ASP A 1 102 ? 12.239 -9.033 -61.002 1.00 47.38 102 ASP A C 1
ATOM 775 O O . ASP A 1 102 ? 12.209 -9.858 -61.919 1.00 47.38 102 ASP A O 1
ATOM 779 N N . LYS A 1 103 ? 12.245 -7.723 -61.286 1.00 53.81 103 LYS A N 1
ATOM 780 C CA . LYS A 1 103 ? 12.303 -7.223 -62.676 1.00 53.81 103 LYS A CA 1
ATOM 781 C C . LYS A 1 103 ? 13.342 -6.149 -62.976 1.00 53.81 103 LYS A C 1
ATOM 783 O O . LYS A 1 103 ? 13.398 -5.701 -64.118 1.00 53.81 103 LYS A O 1
ATOM 788 N N . THR A 1 104 ? 14.216 -5.760 -62.046 1.00 50.94 104 THR A N 1
ATOM 789 C CA . THR A 1 104 ? 15.140 -4.633 -62.314 1.00 50.94 104 THR A CA 1
ATOM 790 C C . THR A 1 104 ? 16.609 -4.830 -61.938 1.00 50.94 104 THR A C 1
ATOM 792 O O . THR A 1 104 ? 17.328 -3.843 -61.857 1.00 50.94 104 THR A O 1
ATOM 795 N N . MET A 1 105 ? 17.114 -6.065 -61.811 1.00 42.91 105 MET A N 1
ATOM 796 C CA . MET A 1 105 ? 18.557 -6.313 -61.580 1.00 42.91 105 MET A CA 1
ATOM 797 C C . MET A 1 105 ? 19.231 -7.210 -62.634 1.00 42.91 105 MET A C 1
ATOM 799 O O . MET A 1 105 ? 20.185 -7.926 -62.346 1.00 42.91 105 MET A O 1
ATOM 803 N N . GLN A 1 106 ? 18.790 -7.132 -63.893 1.00 44.28 106 GLN A N 1
ATOM 804 C CA . GLN A 1 106 ? 19.513 -7.702 -65.041 1.00 44.28 106 GLN A CA 1
ATOM 805 C C . GLN A 1 106 ? 19.729 -6.664 -66.145 1.00 44.28 106 GLN A C 1
ATOM 807 O O . GLN A 1 106 ? 19.300 -6.826 -67.284 1.00 44.28 106 GLN A O 1
ATOM 812 N N . ARG A 1 107 ? 20.414 -5.565 -65.836 1.00 46.16 107 ARG A N 1
ATOM 813 C CA . ARG A 1 107 ? 21.091 -4.788 -66.878 1.00 46.16 107 ARG A CA 1
ATOM 814 C C . ARG A 1 107 ? 22.159 -3.936 -66.227 1.00 46.16 107 ARG A C 1
ATOM 816 O O . ARG A 1 107 ? 21.822 -2.973 -65.560 1.00 46.16 107 ARG A O 1
ATOM 823 N N . LEU A 1 108 ? 23.409 -4.357 -66.405 1.00 46.34 108 LEU A N 1
ATOM 824 C CA . LEU A 1 108 ? 24.667 -3.589 -66.399 1.00 46.34 108 LEU A CA 1
ATOM 825 C C . LEU A 1 108 ? 25.821 -4.493 -65.930 1.00 46.34 108 LEU A C 1
ATOM 827 O O . LEU A 1 108 ? 26.579 -4.180 -65.024 1.00 46.34 108 LEU A O 1
ATOM 831 N N . THR A 1 109 ? 25.972 -5.637 -66.592 1.00 38.25 109 THR A N 1
ATOM 832 C CA . THR A 1 109 ? 27.281 -6.273 -66.766 1.00 38.25 109 THR A CA 1
ATOM 833 C C . THR A 1 109 ? 27.570 -6.253 -68.263 1.00 38.25 109 THR A C 1
ATOM 835 O O . THR A 1 109 ? 26.919 -6.982 -69.014 1.00 38.25 109 THR A O 1
ATOM 838 N N . PRO A 1 110 ? 28.498 -5.415 -68.758 1.00 36.12 110 PRO A N 1
ATOM 839 C CA . PRO A 1 110 ? 28.981 -5.557 -70.118 1.00 36.12 110 PRO A CA 1
ATOM 840 C C . PRO A 1 110 ? 29.897 -6.785 -70.154 1.00 36.12 110 PRO A C 1
ATOM 842 O O . PRO A 1 110 ? 31.074 -6.720 -69.809 1.00 36.12 110 PRO A O 1
ATOM 845 N N . LYS A 1 111 ? 29.346 -7.932 -70.560 1.00 35.19 111 LYS A N 1
ATOM 846 C CA . LYS A 1 111 ? 30.153 -9.020 -71.120 1.00 35.19 111 LYS A CA 1
ATOM 847 C C . LYS A 1 111 ? 30.645 -8.545 -72.487 1.00 35.19 111 LYS A C 1
ATOM 849 O O . LYS A 1 111 ? 29.856 -8.470 -73.423 1.00 35.19 111 LYS A O 1
ATOM 854 N N . SER A 1 112 ? 31.928 -8.211 -72.594 1.00 33.72 112 SER A N 1
ATOM 855 C CA . SER A 1 112 ? 32.594 -8.043 -73.887 1.00 33.72 112 SER A CA 1
ATOM 856 C C . SER A 1 112 ? 33.144 -9.397 -74.327 1.00 33.72 112 SER A C 1
ATOM 858 O O . SER A 1 112 ? 34.039 -9.955 -73.695 1.00 33.72 112 SER A O 1
ATOM 860 N N . GLN A 1 113 ? 32.542 -9.945 -75.380 1.00 33.00 113 GLN A N 1
ATOM 861 C CA . GLN A 1 113 ? 33.071 -11.054 -76.163 1.00 33.00 113 GLN A CA 1
ATOM 862 C C . GLN A 1 113 ? 34.098 -10.494 -77.149 1.00 33.00 113 GLN A C 1
ATOM 864 O O . GLN A 1 113 ? 33.714 -9.726 -78.021 1.00 33.00 113 GLN A O 1
ATOM 869 N N . TYR A 1 114 ? 35.350 -10.942 -77.079 1.00 36.47 114 TYR A N 1
ATOM 870 C CA . TYR A 1 114 ? 36.198 -11.061 -78.266 1.00 36.47 114 TYR A CA 1
ATOM 871 C C . TYR A 1 114 ? 37.027 -12.338 -78.156 1.00 36.47 114 TYR A C 1
ATOM 873 O O . TYR A 1 114 ? 37.831 -12.511 -77.241 1.00 36.47 114 TYR A O 1
ATOM 881 N N . ALA A 1 115 ? 36.777 -13.250 -79.091 1.00 30.94 115 ALA A N 1
ATOM 882 C CA . ALA A 1 115 ? 37.620 -14.394 -79.368 1.00 30.94 115 ALA A CA 1
ATOM 883 C C . ALA A 1 115 ? 38.711 -13.992 -80.372 1.00 30.94 115 ALA A C 1
ATOM 885 O O . ALA A 1 115 ? 38.424 -13.298 -81.340 1.00 30.94 115 ALA A O 1
ATOM 886 N N . SER A 1 116 ? 39.915 -14.524 -80.138 1.00 31.34 116 SER A N 1
ATOM 887 C CA . SER A 1 116 ? 41.011 -14.767 -81.088 1.00 31.34 116 SER A CA 1
ATOM 888 C C . SER A 1 116 ? 41.610 -13.581 -81.861 1.00 31.34 116 SER A C 1
ATOM 890 O O . SER A 1 116 ? 41.042 -13.107 -82.832 1.00 31.34 116 SER A O 1
ATOM 892 N N . GLU A 1 117 ? 42.879 -13.275 -81.578 1.00 31.97 117 GLU A N 1
ATOM 893 C CA . GLU A 1 117 ? 43.964 -13.641 -82.505 1.00 31.97 117 GLU A CA 1
ATOM 894 C C . GLU A 1 117 ? 45.322 -13.594 -81.789 1.00 31.97 117 GLU A C 1
ATOM 896 O O . GLU A 1 117 ? 45.743 -12.574 -81.245 1.00 31.97 117 GLU A O 1
ATOM 901 N N . GLN A 1 118 ? 46.028 -14.726 -81.789 1.00 37.53 118 GLN A N 1
ATOM 902 C CA . GLN A 1 118 ? 47.434 -14.791 -81.411 1.00 37.53 118 GLN A CA 1
ATOM 903 C C . GLN A 1 118 ? 48.272 -14.046 -82.458 1.00 37.53 118 GLN A C 1
ATOM 905 O O . GLN A 1 118 ? 48.379 -14.497 -83.598 1.00 37.53 118 GLN A O 1
ATOM 910 N N . ARG A 1 119 ? 48.952 -12.964 -82.067 1.00 38.91 119 ARG A N 1
ATOM 911 C CA . ARG A 1 119 ? 50.131 -12.468 -82.794 1.00 38.91 119 ARG A CA 1
ATOM 912 C C . ARG A 1 119 ? 51.275 -12.199 -81.822 1.00 38.91 119 ARG A C 1
ATOM 914 O O . ARG A 1 119 ? 51.110 -11.562 -80.789 1.00 38.91 119 ARG A O 1
ATOM 921 N N . LYS A 1 120 ? 52.435 -12.765 -82.162 1.00 40.19 120 LYS A N 1
ATOM 922 C CA . LYS A 1 120 ? 53.703 -12.701 -81.423 1.00 40.19 120 LYS A CA 1
ATOM 923 C C . LYS A 1 120 ? 54.187 -11.247 -81.285 1.00 40.19 120 LYS A C 1
ATOM 925 O O . LYS A 1 120 ? 54.072 -10.509 -82.265 1.00 40.19 120 LYS A O 1
ATOM 930 N N . PRO A 1 121 ? 54.811 -10.839 -80.163 1.00 39.44 121 PRO A N 1
ATOM 931 C CA . PRO A 1 121 ? 55.403 -9.515 -80.072 1.00 39.44 121 PRO A CA 1
ATOM 932 C C . PRO A 1 121 ? 56.771 -9.521 -80.761 1.00 39.44 121 PRO A C 1
ATOM 934 O O . PRO A 1 121 ? 57.675 -10.274 -80.392 1.00 39.44 121 PRO A O 1
ATOM 937 N N . LYS A 1 122 ? 56.919 -8.669 -81.776 1.00 36.56 122 LYS A N 1
ATOM 938 C CA . LYS A 1 122 ? 58.226 -8.266 -82.292 1.00 36.56 122 LYS A CA 1
ATOM 939 C C . LYS A 1 122 ? 58.724 -7.116 -81.420 1.00 36.56 122 LYS A C 1
ATOM 941 O O . LYS A 1 122 ? 58.025 -6.131 -81.213 1.00 36.56 122 LYS A O 1
ATOM 946 N N . ARG A 1 123 ? 59.912 -7.309 -80.860 1.00 39.53 123 ARG A N 1
ATOM 947 C CA . ARG A 1 123 ? 60.631 -6.381 -79.993 1.00 39.53 123 ARG A CA 1
ATOM 948 C C . ARG A 1 123 ? 61.314 -5.345 -80.883 1.00 39.53 123 ARG A C 1
ATOM 950 O O . ARG A 1 123 ? 62.266 -5.705 -81.567 1.00 39.53 123 ARG A O 1
ATOM 957 N N . GLU A 1 124 ? 60.849 -4.102 -80.865 1.00 36.47 124 GLU A N 1
ATOM 958 C CA . GLU A 1 124 ? 61.583 -2.973 -81.440 1.00 36.47 124 GLU A CA 1
ATOM 959 C C . GLU A 1 124 ? 61.612 -1.823 -80.432 1.00 36.47 124 GLU A C 1
ATOM 961 O O . GLU A 1 124 ? 60.608 -1.430 -79.842 1.00 36.47 124 GLU A O 1
ATOM 966 N N . THR A 1 125 ? 62.834 -1.381 -80.169 1.00 42.94 125 THR A N 1
ATOM 967 C CA . THR A 1 125 ? 63.225 -0.402 -79.168 1.00 42.94 125 THR A CA 1
ATOM 968 C C . THR A 1 125 ? 63.174 0.982 -79.807 1.00 42.94 125 THR A C 1
ATOM 970 O O . THR A 1 125 ? 63.954 1.258 -80.712 1.00 42.94 125 THR A O 1
ATOM 973 N N . SER A 1 126 ? 62.320 1.875 -79.310 1.00 40.94 126 SER A N 1
ATOM 974 C CA . SER A 1 126 ? 62.467 3.321 -79.516 1.00 40.94 126 SER A CA 1
ATOM 975 C C . SER A 1 126 ? 62.033 4.049 -78.247 1.00 40.94 126 SER A C 1
ATOM 977 O O . SER A 1 126 ? 60.856 4.070 -77.890 1.00 40.94 126 SER A O 1
ATOM 979 N N . ALA A 1 127 ? 63.022 4.567 -77.529 1.00 48.75 127 ALA A N 1
ATOM 980 C CA . ALA A 1 127 ? 62.880 5.237 -76.250 1.00 48.75 127 ALA A CA 1
ATOM 981 C C . ALA A 1 127 ? 62.468 6.715 -76.415 1.00 48.75 127 ALA A C 1
ATOM 983 O O . ALA A 1 127 ? 62.932 7.389 -77.331 1.00 48.75 127 ALA A O 1
ATOM 984 N N . ASN A 1 128 ? 61.681 7.192 -75.440 1.00 50.72 128 ASN A N 1
ATOM 985 C CA . ASN A 1 128 ? 61.617 8.573 -74.928 1.00 50.72 128 ASN A CA 1
ATOM 986 C C . ASN A 1 128 ? 60.659 9.631 -75.519 1.00 50.72 128 ASN A C 1
ATOM 988 O O . ASN A 1 128 ? 60.902 10.807 -75.284 1.00 50.72 128 ASN A O 1
ATOM 992 N N . VAL A 1 129 ? 59.533 9.282 -76.159 1.00 52.38 129 VAL A N 1
ATOM 993 C CA . VAL A 1 129 ? 58.477 10.296 -76.465 1.00 52.38 129 VAL A CA 1
ATOM 994 C C . VAL A 1 129 ? 57.052 9.893 -76.026 1.00 52.38 129 VAL A C 1
ATOM 996 O O . VAL A 1 129 ? 56.155 10.715 -76.026 1.00 52.38 129 VAL A O 1
ATOM 999 N N . VAL A 1 130 ? 56.820 8.656 -75.562 1.00 54.91 130 VAL A N 1
ATOM 1000 C CA . VAL A 1 130 ? 55.454 8.131 -75.290 1.00 54.91 130 VAL A CA 1
ATOM 1001 C C . VAL A 1 130 ? 55.074 8.115 -73.795 1.00 54.91 130 VAL A C 1
ATOM 1003 O O . VAL A 1 130 ? 53.944 7.801 -73.444 1.00 54.91 130 VAL A O 1
ATOM 1006 N N . GLN A 1 131 ? 55.994 8.447 -72.881 1.00 58.88 131 GLN A N 1
ATOM 1007 C CA . GLN A 1 131 ? 55.707 8.398 -71.438 1.00 58.88 131 GLN A CA 1
ATOM 1008 C C . GLN A 1 131 ? 54.858 9.586 -70.952 1.00 58.88 131 GLN A C 1
ATOM 1010 O O . GLN A 1 131 ? 54.033 9.401 -70.063 1.00 58.88 131 GLN A O 1
ATOM 1015 N N . GLU A 1 132 ? 55.001 10.766 -71.557 1.00 61.88 132 GLU A N 1
ATOM 1016 C CA . GLU A 1 132 ? 54.329 12.001 -71.125 1.00 61.88 132 GLU A CA 1
ATOM 1017 C C . GLU A 1 132 ? 52.806 11.942 -71.347 1.00 61.88 132 GLU A C 1
ATOM 1019 O O . GLU A 1 132 ? 52.048 12.099 -70.392 1.00 61.88 132 GLU A O 1
ATOM 1024 N N . ASP A 1 133 ? 52.354 11.527 -72.537 1.00 69.25 133 ASP A N 1
ATOM 1025 C CA . ASP A 1 133 ? 50.925 11.345 -72.853 1.00 69.25 133 ASP A CA 1
ATOM 1026 C C . ASP A 1 133 ? 50.240 10.304 -71.947 1.00 69.25 133 ASP A C 1
ATOM 1028 O O . ASP A 1 133 ? 49.080 10.444 -71.559 1.00 69.25 133 ASP A O 1
ATOM 1032 N N . THR A 1 134 ? 50.950 9.229 -71.580 1.00 78.94 134 THR A N 1
ATOM 1033 C CA . THR A 1 134 ? 50.397 8.201 -70.679 1.00 78.94 134 THR A CA 1
ATOM 1034 C C . THR A 1 134 ? 50.278 8.682 -69.236 1.00 78.94 134 THR A C 1
ATOM 1036 O O . THR A 1 134 ? 49.356 8.268 -68.530 1.00 78.94 134 THR A O 1
ATOM 1039 N N . VAL A 1 135 ? 51.186 9.563 -68.808 1.00 83.69 135 VAL A N 1
ATOM 1040 C CA . VAL A 1 135 ? 51.151 10.195 -67.486 1.00 83.69 135 VAL A CA 1
ATOM 1041 C C . VAL A 1 135 ? 50.016 11.218 -67.433 1.00 83.69 135 VAL A C 1
ATOM 1043 O O . VAL A 1 135 ? 49.222 11.162 -66.499 1.00 83.69 135 VAL A O 1
ATOM 1046 N N . GLU A 1 136 ? 49.832 12.038 -68.470 1.00 85.69 136 GLU A N 1
ATOM 1047 C CA . GLU A 1 136 ? 48.730 13.010 -68.556 1.00 85.69 136 GLU A CA 1
ATOM 1048 C C . GLU A 1 136 ? 47.345 12.328 -68.568 1.00 85.69 136 GLU A C 1
ATOM 1050 O O . GLU A 1 136 ? 46.424 12.747 -67.861 1.00 85.69 136 GLU A O 1
ATOM 1055 N N . ILE A 1 137 ? 47.187 11.210 -69.291 1.00 88.94 137 ILE A N 1
ATOM 1056 C CA . ILE A 1 137 ? 45.948 10.407 -69.264 1.00 88.94 137 ILE A CA 1
ATOM 1057 C C . ILE A 1 137 ? 45.689 9.837 -67.862 1.00 88.94 137 ILE A C 1
ATOM 1059 O O . ILE A 1 137 ? 44.542 9.818 -67.401 1.00 88.94 137 ILE A O 1
ATOM 1063 N N . MET A 1 138 ? 46.732 9.373 -67.172 1.00 90.44 138 MET A N 1
ATOM 1064 C CA . MET A 1 138 ? 46.622 8.842 -65.812 1.00 90.44 138 MET A CA 1
ATOM 1065 C C . MET A 1 138 ? 46.279 9.945 -64.799 1.00 90.44 138 MET A C 1
ATOM 1067 O O . MET A 1 138 ? 45.452 9.729 -63.910 1.00 90.44 138 MET A O 1
ATOM 1071 N N . GLU A 1 139 ? 46.845 11.141 -64.956 1.00 88.94 139 GLU A N 1
ATOM 1072 C CA . GLU A 1 139 ? 46.511 12.329 -64.165 1.00 88.94 139 GLU A CA 1
ATOM 1073 C C . GLU A 1 139 ? 45.061 12.770 -64.400 1.00 88.94 139 GLU A C 1
ATOM 1075 O O . GLU A 1 139 ? 44.320 12.989 -63.437 1.00 88.94 139 GLU A O 1
ATOM 1080 N N . PHE A 1 140 ? 44.604 12.799 -65.656 1.00 93.75 140 PHE A N 1
ATOM 1081 C CA . PHE A 1 140 ? 43.214 13.100 -66.006 1.00 93.75 140 PHE A CA 1
ATOM 1082 C C . PHE A 1 140 ? 42.232 12.083 -65.404 1.00 93.75 140 PHE A C 1
ATOM 1084 O O . PHE A 1 140 ? 41.218 12.462 -64.807 1.00 93.75 140 PHE A O 1
ATOM 1091 N N . GLN A 1 141 ? 42.539 10.785 -65.501 1.00 94.06 141 GLN A N 1
ATOM 1092 C CA . GLN A 1 141 ? 41.740 9.730 -64.871 1.00 94.06 141 GLN A CA 1
ATOM 1093 C C . GLN A 1 141 ? 41.711 9.888 -63.348 1.00 94.06 141 GLN A C 1
ATOM 1095 O O . GLN A 1 141 ? 40.642 9.805 -62.740 1.00 94.06 141 GLN A O 1
ATOM 1100 N N . THR A 1 142 ? 42.857 10.181 -62.735 1.00 95.56 142 THR A N 1
ATOM 1101 C CA . THR A 1 142 ? 42.971 10.411 -61.289 1.00 95.56 142 THR A CA 1
ATOM 1102 C C . THR A 1 142 ? 42.135 11.610 -60.850 1.00 95.56 142 THR A C 1
ATOM 1104 O O . THR A 1 142 ? 41.398 11.513 -59.865 1.00 95.56 142 THR A O 1
ATOM 1107 N N . LEU A 1 143 ? 42.170 12.718 -61.593 1.00 96.56 143 LEU A N 1
ATOM 1108 C CA . LEU A 1 143 ? 41.344 13.894 -61.324 1.00 96.56 143 LEU A CA 1
ATOM 1109 C C . LEU A 1 143 ? 39.848 13.566 -61.432 1.00 96.56 143 LEU A C 1
ATOM 1111 O O . LEU A 1 143 ? 39.073 13.943 -60.550 1.00 96.56 143 LEU A O 1
ATOM 1115 N N . MET A 1 144 ? 39.442 12.824 -62.466 1.00 97.12 144 MET A N 1
ATOM 1116 C CA . MET A 1 144 ? 38.054 12.389 -62.649 1.00 97.12 144 MET A CA 1
ATOM 1117 C C . MET A 1 144 ? 37.581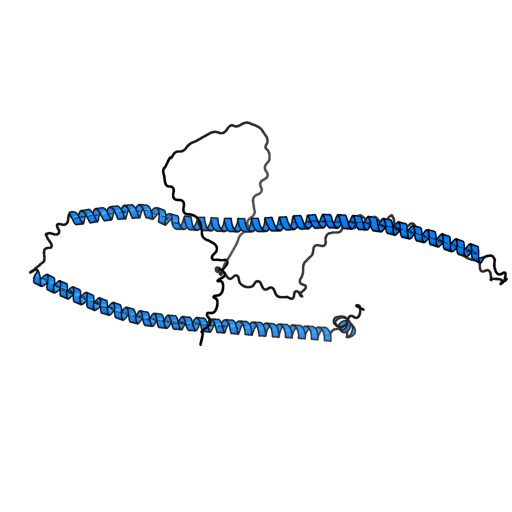 11.503 -61.489 1.00 97.12 144 MET A C 1
ATOM 1119 O O . MET A 1 144 ? 36.511 11.750 -60.926 1.00 97.12 144 MET A O 1
ATOM 1123 N N . PHE A 1 145 ? 38.376 10.507 -61.086 1.00 97.56 145 PHE A N 1
ATOM 1124 C CA . PHE A 1 145 ? 38.054 9.656 -59.939 1.00 97.56 145 PHE A CA 1
ATOM 1125 C C . PHE A 1 145 ? 38.000 10.455 -58.637 1.00 97.56 145 PHE A C 1
ATOM 1127 O O . PHE A 1 145 ? 37.056 10.298 -57.864 1.00 97.56 145 PHE A O 1
ATOM 1134 N N . THR A 1 146 ? 38.947 11.367 -58.420 1.00 97.12 146 THR A N 1
ATOM 1135 C CA . THR A 1 146 ? 38.967 12.242 -57.239 1.00 97.12 146 THR A CA 1
ATOM 1136 C C . THR A 1 146 ? 37.713 13.115 -57.186 1.00 97.12 146 THR A C 1
ATOM 1138 O O . THR A 1 146 ? 37.059 13.201 -56.146 1.00 97.12 146 THR A O 1
ATOM 1141 N N . TYR A 1 147 ? 37.312 13.704 -58.315 1.00 96.81 147 TYR A N 1
ATOM 1142 C CA . TYR A 1 147 ? 36.076 14.477 -58.422 1.00 96.81 147 TYR A CA 1
ATOM 1143 C C . TYR A 1 147 ? 34.831 13.635 -58.100 1.00 96.81 147 TYR A C 1
ATOM 1145 O O . TYR A 1 147 ? 33.964 14.083 -57.342 1.00 96.81 147 TYR A O 1
ATOM 1153 N N . LEU A 1 148 ? 34.739 12.410 -58.630 1.00 97.75 148 LEU A N 1
ATOM 1154 C CA . LEU A 1 148 ? 33.629 11.496 -58.344 1.00 97.75 148 LEU A CA 1
ATOM 1155 C C . LEU A 1 148 ? 33.571 11.114 -56.859 1.00 97.75 148 LEU A C 1
ATOM 1157 O O . LEU A 1 148 ? 32.493 11.183 -56.263 1.00 97.75 148 LEU A O 1
ATOM 1161 N N . THR A 1 149 ? 34.713 10.793 -56.249 1.00 97.75 149 THR A N 1
ATOM 1162 C CA . THR A 1 149 ? 34.816 10.475 -54.818 1.00 97.75 149 THR A CA 1
ATOM 1163 C C . THR A 1 149 ? 34.394 11.662 -53.955 1.00 97.75 149 THR A C 1
ATOM 1165 O O . THR A 1 149 ? 33.542 11.503 -53.081 1.00 97.75 149 THR A O 1
ATOM 1168 N N . MET A 1 150 ? 34.882 12.875 -54.249 1.00 97.69 150 MET A N 1
ATOM 1169 C CA . MET A 1 150 ? 34.464 14.091 -53.537 1.00 97.69 150 MET A CA 1
ATOM 1170 C C . MET A 1 150 ? 32.958 14.351 -53.677 1.00 97.69 150 MET A C 1
ATOM 1172 O O . MET A 1 150 ? 32.285 14.699 -52.703 1.00 97.69 150 MET A O 1
ATOM 1176 N N . LYS A 1 151 ? 32.394 14.159 -54.878 1.00 97.75 151 LYS A N 1
ATOM 1177 C CA . LYS A 1 151 ? 30.953 14.325 -55.121 1.00 97.75 151 LYS A CA 1
ATOM 1178 C C . LYS A 1 151 ? 30.127 13.297 -54.344 1.00 97.75 151 LYS A C 1
ATOM 1180 O O . LYS A 1 151 ? 29.087 13.655 -53.786 1.00 97.75 151 LYS A O 1
ATOM 1185 N N . MET A 1 152 ? 30.578 12.046 -54.292 1.00 97.94 152 MET A N 1
ATOM 1186 C CA . MET A 1 152 ? 29.942 10.987 -53.509 1.00 97.94 152 MET A CA 1
ATOM 1187 C C . MET A 1 152 ? 29.984 11.311 -52.016 1.00 97.94 152 MET A C 1
ATOM 1189 O O . MET A 1 152 ? 28.937 11.312 -51.375 1.00 97.94 152 MET A O 1
ATOM 1193 N N . GLN A 1 153 ? 31.155 11.676 -51.490 1.00 97.31 153 GLN A N 1
ATOM 1194 C CA . GLN A 1 153 ? 31.338 12.026 -50.083 1.00 97.31 153 GLN A CA 1
ATOM 1195 C C . GLN A 1 153 ? 30.463 13.217 -49.670 1.00 97.31 153 GLN A C 1
ATOM 1197 O O . GLN A 1 153 ? 29.811 13.171 -48.631 1.00 97.31 153 GLN A O 1
ATOM 1202 N N . LYS A 1 154 ? 30.359 14.254 -50.512 1.00 97.19 154 LYS A N 1
ATOM 1203 C CA . LYS A 1 154 ? 29.468 15.399 -50.259 1.00 97.19 154 LYS A CA 1
ATOM 1204 C C . LYS A 1 154 ? 27.994 14.988 -50.187 1.00 97.19 154 LYS A C 1
ATOM 1206 O O . LYS A 1 154 ? 27.255 15.480 -49.336 1.00 97.19 154 LYS A O 1
ATOM 1211 N N . ASN A 1 155 ? 27.546 14.115 -51.090 1.00 97.12 155 ASN A N 1
ATOM 1212 C CA . ASN A 1 155 ? 26.168 13.621 -51.076 1.00 97.12 155 ASN A CA 1
ATOM 1213 C C . ASN A 1 155 ? 25.894 12.737 -49.857 1.00 97.12 155 ASN A C 1
ATOM 1215 O O . ASN A 1 155 ? 24.828 12.863 -49.257 1.00 97.12 155 ASN A O 1
ATOM 1219 N N . LEU A 1 156 ? 26.852 11.881 -49.502 1.00 97.50 156 LEU A N 1
ATOM 1220 C CA . LEU A 1 156 ? 26.786 10.989 -48.352 1.00 97.50 156 LEU A CA 1
ATOM 1221 C C . LEU A 1 156 ? 26.712 11.795 -47.052 1.00 97.50 156 LEU A C 1
ATOM 1223 O O . LEU A 1 156 ? 25.749 11.633 -46.316 1.00 97.50 156 LEU A O 1
ATOM 1227 N N . SER A 1 157 ? 27.590 12.783 -46.867 1.00 97.62 157 SER A N 1
ATOM 1228 C CA . SER A 1 157 ? 27.547 13.696 -45.715 1.00 97.62 157 SER A CA 1
ATOM 1229 C C . SER A 1 157 ? 26.203 14.432 -45.598 1.00 97.62 157 SER A C 1
ATOM 1231 O O . SER A 1 157 ? 25.639 14.536 -44.513 1.00 97.62 157 SER A O 1
ATOM 1233 N N . ARG A 1 158 ? 25.606 14.872 -46.719 1.00 97.56 158 ARG A N 1
ATOM 1234 C CA . ARG A 1 158 ? 24.264 15.489 -46.703 1.00 97.56 158 ARG A CA 1
ATOM 1235 C C . ARG A 1 158 ? 23.164 14.504 -46.292 1.00 97.56 158 ARG A C 1
ATOM 1237 O O . ARG A 1 158 ? 22.149 14.924 -45.739 1.00 97.56 158 ARG A O 1
ATOM 1244 N N . LEU A 1 159 ? 23.293 13.230 -46.659 1.00 97.50 159 LEU A N 1
ATOM 1245 C CA . LEU A 1 159 ? 22.333 12.193 -46.281 1.00 97.50 159 LEU A CA 1
ATOM 1246 C C . LEU A 1 159 ? 22.487 11.817 -44.808 1.00 97.50 159 LEU A C 1
ATOM 1248 O O . LEU A 1 159 ? 21.475 11.750 -44.119 1.00 97.50 159 LEU A O 1
ATOM 1252 N N . GLU A 1 160 ? 23.719 11.662 -44.329 1.00 97.75 160 GLU A N 1
ATOM 1253 C CA . GLU A 1 160 ? 24.037 11.416 -42.919 1.00 97.75 160 GLU A CA 1
ATOM 1254 C C . GLU A 1 160 ? 23.491 12.531 -42.035 1.00 97.75 160 GLU A C 1
ATOM 1256 O O . GLU A 1 160 ? 22.685 12.268 -41.152 1.00 97.75 160 GLU A O 1
ATOM 1261 N N . GLU A 1 161 ? 23.784 13.791 -42.357 1.00 98.06 161 GLU A N 1
ATOM 1262 C CA . GLU A 1 161 ? 23.302 14.933 -41.577 1.00 98.06 161 GLU A CA 1
ATOM 1263 C C . GLU A 1 161 ? 21.759 15.004 -41.553 1.00 98.06 161 GLU A C 1
ATOM 1265 O O . GLU A 1 161 ? 21.142 15.478 -40.600 1.00 98.06 161 GLU A O 1
ATOM 1270 N N . LYS A 1 162 ? 21.079 14.555 -42.616 1.00 97.81 162 LYS A N 1
ATOM 1271 C CA . LYS A 1 162 ? 19.609 14.447 -42.618 1.00 97.81 162 LYS A CA 1
ATOM 1272 C C . LYS A 1 162 ? 19.124 13.284 -41.758 1.00 97.81 162 LYS A C 1
ATOM 1274 O O . LYS A 1 162 ? 18.141 13.449 -41.041 1.00 97.81 162 LYS A O 1
ATOM 1279 N N . ALA A 1 163 ? 19.786 12.134 -41.831 1.00 98.00 163 ALA A N 1
ATOM 1280 C CA . ALA A 1 163 ? 19.452 10.965 -41.029 1.00 98.00 163 ALA A CA 1
ATOM 1281 C C . ALA A 1 163 ? 19.657 11.237 -39.530 1.00 98.00 163 ALA A C 1
ATOM 1283 O O . ALA A 1 163 ? 18.771 10.925 -38.741 1.00 98.00 163 ALA A O 1
ATOM 1284 N N . GLU A 1 164 ? 20.755 11.894 -39.154 1.00 97.25 164 GLU A N 1
ATOM 1285 C CA . GLU A 1 164 ? 21.058 12.289 -37.774 1.00 97.25 164 GLU A CA 1
ATOM 1286 C C . GLU A 1 164 ? 20.010 13.251 -37.214 1.00 97.25 164 GLU A C 1
ATOM 1288 O O . GLU A 1 164 ? 19.471 13.010 -36.135 1.00 97.25 164 GLU A O 1
ATOM 1293 N N . ARG A 1 165 ? 19.650 14.302 -37.968 1.00 98.06 165 ARG A N 1
ATOM 1294 C CA . ARG A 1 165 ? 18.584 15.231 -37.553 1.00 98.06 165 ARG A CA 1
ATOM 1295 C C . ARG A 1 165 ? 17.245 14.519 -37.369 1.00 98.06 165 ARG A C 1
ATOM 1297 O O . ARG A 1 165 ? 16.549 14.773 -36.391 1.00 98.06 165 ARG A O 1
ATOM 1304 N N . ASN A 1 166 ? 16.889 13.626 -38.290 1.00 98.12 166 ASN A N 1
ATOM 1305 C CA . ASN A 1 166 ? 15.642 12.872 -38.193 1.00 98.12 166 ASN A CA 1
ATOM 1306 C C . ASN A 1 166 ? 15.647 11.926 -36.985 1.00 98.12 166 ASN A C 1
ATOM 1308 O O . ASN A 1 166 ? 14.646 11.837 -36.280 1.00 98.12 166 ASN A O 1
ATOM 1312 N N . LEU A 1 167 ? 16.766 11.244 -36.724 1.00 98.38 167 LEU A N 1
ATOM 1313 C CA . LEU A 1 167 ? 16.911 10.357 -35.571 1.00 98.38 167 LEU A CA 1
ATOM 1314 C C . LEU A 1 167 ? 16.801 11.132 -34.253 1.00 98.38 167 LEU A C 1
ATOM 1316 O O . LEU A 1 167 ? 16.153 10.662 -33.321 1.00 98.38 167 LEU A O 1
ATOM 1320 N N . LEU A 1 168 ? 17.394 12.325 -34.191 1.00 98.38 168 LEU A N 1
ATOM 1321 C CA . LEU A 1 168 ? 17.315 13.200 -33.026 1.00 98.38 168 LEU A CA 1
ATOM 1322 C C . LEU A 1 168 ? 15.864 13.606 -32.734 1.00 98.38 168 LEU A C 1
ATOM 1324 O O . LEU A 1 168 ? 15.415 13.421 -31.608 1.00 98.38 168 LEU A O 1
ATOM 1328 N N . LEU A 1 169 ? 15.108 14.044 -33.747 1.00 98.25 169 LEU A N 1
ATOM 1329 C CA . LEU A 1 169 ? 13.690 14.399 -33.583 1.00 98.25 169 LEU A CA 1
ATOM 1330 C C . LEU A 1 169 ? 12.846 13.217 -33.084 1.00 98.25 169 LEU A C 1
ATOM 1332 O O . LEU A 1 169 ? 12.061 13.361 -32.150 1.00 98.25 169 LEU A O 1
ATOM 1336 N N . VAL A 1 170 ? 13.036 12.029 -33.663 1.00 98.25 170 VAL A N 1
ATOM 1337 C CA . VAL A 1 170 ? 12.310 10.821 -33.233 1.00 98.25 170 VAL A CA 1
ATOM 1338 C C . VAL A 1 170 ? 12.669 10.441 -31.793 1.00 98.25 170 VAL A C 1
ATOM 1340 O O . VAL A 1 170 ? 11.796 10.020 -31.033 1.00 98.25 170 VAL A O 1
ATOM 1343 N N . ASN A 1 171 ? 13.931 10.604 -31.392 1.00 97.62 171 ASN A N 1
ATOM 1344 C CA . ASN A 1 171 ? 14.355 10.346 -30.017 1.00 97.62 171 ASN A CA 1
ATOM 1345 C C . ASN A 1 171 ? 13.733 11.339 -29.028 1.00 97.62 171 ASN A C 1
ATOM 1347 O O . ASN A 1 171 ? 13.241 10.909 -27.985 1.00 97.62 171 ASN A O 1
ATOM 1351 N N . GLU A 1 172 ? 13.684 12.629 -29.365 1.00 98.25 172 GLU A N 1
ATOM 1352 C CA . GLU A 1 172 ? 13.017 13.648 -28.543 1.00 98.25 172 GLU A CA 1
ATOM 1353 C C . GLU A 1 172 ? 11.521 13.343 -28.370 1.00 98.25 172 GLU A C 1
ATOM 1355 O O . GLU A 1 172 ? 10.998 13.376 -27.252 1.00 98.25 172 GLU A O 1
ATOM 1360 N N . GLU A 1 173 ? 10.829 12.972 -29.452 1.00 98.19 173 GLU A N 1
ATOM 1361 C CA . GLU A 1 173 ? 9.419 12.570 -29.393 1.00 98.19 173 GLU A CA 1
ATOM 1362 C C . GLU A 1 173 ? 9.218 11.303 -28.550 1.00 98.19 173 GLU A C 1
ATOM 1364 O O . GLU A 1 173 ? 8.289 11.239 -27.736 1.00 98.19 173 GLU A O 1
ATOM 1369 N N . LYS A 1 174 ? 10.104 10.309 -28.693 1.00 98.00 174 LYS A N 1
ATOM 1370 C CA . LYS A 1 174 ? 10.091 9.086 -27.879 1.00 98.00 174 LYS A CA 1
ATOM 1371 C C . LYS A 1 174 ? 10.246 9.416 -26.396 1.00 98.00 174 LYS A C 1
ATOM 1373 O O . LYS A 1 174 ? 9.488 8.885 -25.583 1.00 98.00 174 LYS A O 1
ATOM 1378 N N . ASP A 1 175 ? 11.200 10.269 -26.036 1.00 97.94 175 ASP A N 1
ATOM 1379 C CA . ASP A 1 175 ? 11.457 10.650 -24.643 1.00 97.94 175 ASP A CA 1
ATOM 1380 C C . ASP A 1 175 ? 10.276 11.425 -24.048 1.00 97.94 175 ASP A C 1
ATOM 1382 O O . ASP A 1 175 ? 9.813 11.104 -22.949 1.00 97.94 175 ASP A O 1
ATOM 1386 N N . HIS A 1 176 ? 9.705 12.363 -24.807 1.00 98.44 176 HIS A N 1
ATOM 1387 C CA . HIS A 1 176 ? 8.500 13.089 -24.404 1.00 98.44 176 HIS A CA 1
ATOM 1388 C C . HIS A 1 176 ? 7.303 12.146 -24.176 1.00 98.44 176 HIS A C 1
ATOM 1390 O O . HIS A 1 176 ? 6.594 12.247 -23.166 1.00 98.44 176 HIS A O 1
ATOM 1396 N N . LEU A 1 177 ? 7.073 11.193 -25.086 1.00 98.44 177 LEU A N 1
ATOM 1397 C CA . LEU A 1 177 ? 6.011 10.194 -24.932 1.00 98.44 177 LEU A CA 1
ATOM 1398 C C . LEU A 1 177 ? 6.261 9.279 -23.732 1.00 98.44 177 LEU A C 1
ATOM 1400 O O . LEU A 1 177 ? 5.328 8.988 -22.981 1.00 98.44 177 LEU A O 1
ATOM 1404 N N . GLN A 1 178 ? 7.506 8.864 -23.514 1.00 98.12 178 GLN A N 1
ATOM 1405 C CA . GLN A 1 178 ? 7.887 8.041 -22.373 1.00 98.12 178 GLN A CA 1
ATOM 1406 C C . GLN A 1 178 ? 7.623 8.771 -21.049 1.00 98.12 178 GLN A C 1
ATOM 1408 O O . GLN A 1 178 ? 7.017 8.197 -20.139 1.00 98.12 178 GLN A O 1
ATOM 1413 N N . GLU A 1 179 ? 7.985 10.051 -20.946 1.00 98.38 179 GLU A N 1
ATOM 1414 C CA . GLU A 1 179 ? 7.689 10.863 -19.763 1.00 98.38 179 GLU A CA 1
ATOM 1415 C C . GLU A 1 179 ? 6.174 10.970 -19.520 1.00 98.38 179 GLU A C 1
ATOM 1417 O O . GLU A 1 179 ? 5.704 10.808 -18.388 1.00 98.38 179 GLU A O 1
ATOM 1422 N N . LYS A 1 180 ? 5.386 11.169 -20.584 1.00 98.50 180 LYS A N 1
ATOM 1423 C CA . LYS A 1 180 ? 3.920 11.213 -20.497 1.00 98.50 180 LYS A CA 1
ATOM 1424 C C . LYS A 1 180 ? 3.331 9.887 -20.012 1.00 98.50 180 LYS A C 1
ATOM 1426 O O . LYS A 1 180 ? 2.448 9.894 -19.155 1.00 98.50 180 LYS A O 1
ATOM 1431 N N . VAL A 1 181 ? 3.837 8.754 -20.499 1.00 98.44 181 VAL A N 1
ATOM 1432 C CA . VAL A 1 181 ? 3.428 7.421 -20.027 1.00 98.44 181 VAL A CA 1
ATOM 1433 C C . VAL A 1 181 ? 3.759 7.242 -18.547 1.00 98.44 181 VAL A C 1
ATOM 1435 O O . VAL A 1 181 ? 2.912 6.770 -17.788 1.00 98.44 181 VAL A O 1
ATOM 1438 N N . HIS A 1 182 ? 4.949 7.655 -18.103 1.00 98.19 182 HIS A N 1
ATOM 1439 C CA . HIS A 1 182 ? 5.320 7.579 -16.688 1.00 98.19 182 HIS A CA 1
ATOM 1440 C C . HIS A 1 182 ? 4.421 8.448 -15.799 1.00 98.19 182 HIS A C 1
ATOM 1442 O O . HIS A 1 182 ? 3.991 7.981 -14.740 1.00 98.19 182 HIS A O 1
ATOM 1448 N N . LYS A 1 183 ? 4.085 9.669 -16.238 1.00 98.44 183 LYS A N 1
ATOM 1449 C CA . LYS A 1 183 ? 3.142 10.561 -15.539 1.00 98.44 183 LYS A CA 1
ATOM 1450 C C . LYS A 1 183 ? 1.760 9.918 -15.413 1.00 98.44 183 LYS A C 1
ATOM 1452 O O . LYS A 1 183 ? 1.278 9.744 -14.298 1.00 98.44 183 LYS A O 1
ATOM 1457 N N . LEU A 1 184 ? 1.187 9.455 -16.524 1.00 98.56 184 LEU A N 1
ATOM 1458 C CA . LEU A 1 184 ? -0.134 8.818 -16.532 1.00 98.56 184 LEU A CA 1
ATOM 1459 C C . LEU A 1 184 ? -0.168 7.522 -15.711 1.00 98.56 184 LEU A C 1
ATOM 1461 O O . LEU A 1 184 ? -1.133 7.267 -14.995 1.00 98.56 184 LEU A O 1
ATOM 1465 N N . LYS A 1 185 ? 0.892 6.706 -15.759 1.00 98.25 185 LYS A N 1
ATOM 1466 C CA . LYS A 1 185 ? 0.998 5.492 -14.934 1.00 98.25 185 LYS A CA 1
ATOM 1467 C C . LYS A 1 185 ? 0.995 5.831 -13.444 1.00 98.25 185 LYS A C 1
ATOM 1469 O O . LYS A 1 185 ? 0.348 5.136 -12.662 1.00 98.25 185 LYS A O 1
ATOM 1474 N N . ARG A 1 186 ? 1.703 6.895 -13.054 1.00 98.12 186 ARG A N 1
ATOM 1475 C CA . ARG A 1 186 ? 1.720 7.384 -11.672 1.00 98.12 186 ARG A CA 1
ATOM 1476 C C . ARG A 1 186 ? 0.347 7.898 -11.247 1.00 98.12 186 ARG A C 1
ATOM 1478 O O . ARG A 1 186 ? -0.115 7.522 -10.177 1.00 98.12 186 ARG A O 1
ATOM 1485 N N . GLU A 1 187 ? -0.299 8.715 -12.071 1.00 98.50 187 GLU A N 1
ATOM 1486 C CA . GLU A 1 187 ? -1.645 9.237 -11.800 1.00 98.50 187 GLU A CA 1
ATOM 1487 C C . GLU A 1 187 ? -2.670 8.108 -11.663 1.00 98.50 187 GLU A C 1
ATOM 1489 O O . GLU A 1 187 ? -3.433 8.089 -10.702 1.00 98.50 187 GLU A O 1
ATOM 1494 N N . ASN A 1 188 ? -2.633 7.109 -12.548 1.00 97.88 188 ASN A N 1
ATOM 1495 C CA . ASN A 1 188 ? -3.529 5.957 -12.468 1.00 97.88 188 ASN A CA 1
ATOM 1496 C C . ASN A 1 188 ? -3.318 5.137 -11.189 1.00 97.88 188 ASN A C 1
ATOM 1498 O O . ASN A 1 188 ? -4.283 4.677 -10.585 1.00 97.88 188 ASN A O 1
ATOM 1502 N N . LEU A 1 189 ? -2.063 4.955 -10.767 1.00 98.38 189 LEU A N 1
ATOM 1503 C CA . LEU A 1 189 ? -1.761 4.258 -9.520 1.00 98.38 189 LEU A CA 1
ATOM 1504 C C . LEU A 1 189 ? -2.304 5.024 -8.308 1.00 98.38 189 LEU A C 1
ATOM 1506 O O . LEU A 1 189 ? -2.864 4.405 -7.410 1.00 98.38 189 LEU A O 1
ATOM 1510 N N . LEU A 1 190 ? -2.157 6.352 -8.291 1.00 98.31 190 LEU A N 1
ATOM 1511 C CA . LEU A 1 190 ? -2.707 7.192 -7.225 1.00 98.31 190 LEU A CA 1
ATOM 1512 C C . LEU A 1 190 ? -4.233 7.114 -7.189 1.00 98.31 190 LEU A C 1
ATOM 1514 O O . LEU A 1 190 ? -4.787 6.879 -6.122 1.00 98.31 190 LEU A O 1
ATOM 1518 N N . PHE A 1 191 ? -4.884 7.218 -8.349 1.00 98.38 191 PHE A N 1
ATOM 1519 C CA . PHE A 1 191 ? -6.337 7.113 -8.458 1.00 98.38 191 PHE A CA 1
ATOM 1520 C C . PHE A 1 191 ? -6.860 5.776 -7.912 1.00 98.38 191 PHE A C 1
ATOM 1522 O O . PHE A 1 191 ? -7.791 5.761 -7.119 1.00 98.38 191 PHE A O 1
ATOM 1529 N N . LYS A 1 192 ? -6.206 4.656 -8.248 1.00 97.75 192 LYS A N 1
ATOM 1530 C CA . LYS A 1 192 ? -6.569 3.335 -7.703 1.00 97.75 192 LYS A CA 1
ATOM 1531 C C . LYS A 1 192 ? -6.434 3.264 -6.185 1.00 97.75 192 LYS A C 1
ATOM 1533 O O . LYS A 1 192 ? -7.291 2.698 -5.522 1.00 97.75 192 LYS A O 1
ATOM 1538 N N . ARG A 1 193 ? -5.369 3.842 -5.621 1.00 97.75 193 ARG A N 1
ATOM 1539 C CA . ARG A 1 193 ? -5.195 3.886 -4.159 1.00 97.75 193 ARG A CA 1
ATOM 1540 C C . ARG A 1 193 ? -6.231 4.771 -3.479 1.00 97.75 193 ARG A C 1
ATOM 1542 O O . ARG A 1 193 ? -6.634 4.473 -2.362 1.00 97.75 193 ARG A O 1
ATOM 1549 N N . GLU A 1 194 ? -6.640 5.850 -4.131 1.00 98.06 194 GLU A N 1
ATOM 1550 C CA . GLU A 1 194 ? -7.702 6.718 -3.635 1.00 98.06 194 GLU A CA 1
ATOM 1551 C C . GLU A 1 194 ? -9.063 6.013 -3.667 1.00 98.06 194 GLU A C 1
ATOM 1553 O O . GLU A 1 194 ? -9.803 6.106 -2.692 1.00 98.06 194 GLU A O 1
ATOM 1558 N N . GLU A 1 195 ? -9.358 5.255 -4.723 1.00 97.94 195 GLU A N 1
ATOM 1559 C CA . GLU A 1 195 ? -10.552 4.406 -4.824 1.00 97.94 195 GLU A CA 1
ATOM 1560 C C . GLU A 1 195 ? -10.564 3.322 -3.733 1.00 97.94 195 GLU A C 1
ATOM 1562 O O . GLU A 1 195 ? -11.526 3.227 -2.978 1.00 97.94 195 GLU A O 1
ATOM 1567 N N . GLU A 1 196 ? -9.456 2.594 -3.545 1.00 97.62 196 GLU A N 1
ATOM 1568 C CA . GLU A 1 196 ? -9.309 1.609 -2.458 1.00 97.62 196 GLU A CA 1
ATOM 1569 C C . GLU A 1 196 ? -9.538 2.230 -1.067 1.00 97.62 196 GLU A C 1
ATOM 1571 O O . GLU A 1 196 ? -10.112 1.594 -0.178 1.00 97.62 196 GLU A O 1
ATOM 1576 N N . LEU A 1 197 ? -9.083 3.472 -0.862 1.00 98.00 197 LEU A N 1
ATOM 1577 C CA . LEU A 1 197 ? -9.280 4.194 0.393 1.00 98.00 197 LEU A CA 1
ATOM 1578 C C . LEU A 1 197 ? -10.743 4.609 0.589 1.00 98.00 197 LEU A C 1
ATOM 1580 O O . LEU A 1 197 ? -11.246 4.494 1.706 1.00 98.00 197 LEU A O 1
ATOM 1584 N N . HIS A 1 198 ? -11.419 5.061 -0.471 1.00 98.00 198 HIS A N 1
ATOM 1585 C CA . HIS A 1 198 ? -12.851 5.369 -0.429 1.00 98.00 198 HIS A CA 1
ATOM 1586 C C . HIS A 1 198 ? -13.674 4.113 -0.129 1.00 98.00 198 HIS A C 1
ATOM 1588 O O . HIS A 1 198 ? -14.476 4.136 0.799 1.00 98.00 198 HIS A O 1
ATOM 1594 N N . ASP A 1 199 ? -13.388 2.990 -0.790 1.00 97.81 199 ASP A N 1
ATOM 1595 C CA . ASP A 1 199 ? -14.050 1.708 -0.515 1.00 97.81 199 ASP A CA 1
ATOM 1596 C C . ASP A 1 199 ? -13.876 1.266 0.946 1.00 97.81 199 ASP A C 1
ATOM 1598 O O . ASP A 1 199 ? -14.771 0.671 1.553 1.00 97.81 199 ASP A O 1
ATOM 1602 N N . LEU A 1 200 ? -12.699 1.510 1.531 1.00 97.62 200 LEU A N 1
ATOM 1603 C CA . LEU A 1 200 ? -12.437 1.191 2.933 1.00 97.62 200 LEU A CA 1
ATOM 1604 C C . LEU A 1 200 ? -13.179 2.140 3.881 1.00 97.62 200 LEU A C 1
ATOM 1606 O O . LEU A 1 200 ? -13.699 1.685 4.902 1.00 97.62 200 LEU A O 1
ATOM 1610 N N . LEU A 1 201 ? -13.257 3.428 3.543 1.00 97.44 201 LEU A N 1
ATOM 1611 C CA . LEU A 1 201 ? -14.037 4.413 4.290 1.00 97.44 201 LEU A CA 1
ATOM 1612 C C . LEU A 1 201 ? -15.534 4.076 4.261 1.00 97.44 201 LEU A C 1
ATOM 1614 O O . LEU A 1 201 ? -16.200 4.155 5.294 1.00 97.44 201 LEU A O 1
ATOM 1618 N N . ASP A 1 202 ? -16.051 3.641 3.115 1.00 97.44 202 ASP A N 1
ATOM 1619 C CA . ASP A 1 202 ? -17.445 3.224 2.964 1.00 97.44 202 ASP A CA 1
ATOM 1620 C C . ASP A 1 202 ? -17.741 1.999 3.835 1.00 97.44 202 ASP A C 1
ATOM 1622 O O . ASP A 1 202 ? -18.703 2.009 4.606 1.00 97.44 202 ASP A O 1
ATOM 1626 N N . LYS A 1 203 ? -16.849 0.996 3.838 1.00 96.00 203 LYS A N 1
ATOM 1627 C CA . LYS A 1 203 ? -16.950 -0.167 4.744 1.00 96.00 203 LYS A CA 1
ATOM 1628 C C . LYS A 1 203 ? -16.919 0.236 6.218 1.00 96.00 203 LYS A C 1
ATOM 1630 O O . LYS A 1 203 ? -17.659 -0.325 7.024 1.00 96.00 203 LYS A O 1
ATOM 1635 N N . GLN A 1 204 ? -16.066 1.193 6.595 1.00 95.94 204 GLN A N 1
ATOM 1636 C CA . GLN A 1 204 ? -16.023 1.711 7.968 1.00 95.94 204 GLN A CA 1
ATOM 1637 C C . GLN A 1 204 ? -17.316 2.443 8.332 1.00 95.94 204 GLN A C 1
ATOM 1639 O O . GLN A 1 204 ? -17.818 2.289 9.444 1.00 95.94 204 GLN A O 1
ATOM 1644 N N . THR A 1 205 ? -17.869 3.209 7.397 1.00 95.00 205 THR A N 1
ATOM 1645 C CA . THR A 1 205 ? -19.116 3.950 7.594 1.00 95.00 205 THR A CA 1
ATOM 1646 C C . THR A 1 205 ? -20.296 2.993 7.755 1.00 95.00 205 THR A C 1
ATOM 1648 O O . THR A 1 205 ? -21.086 3.160 8.682 1.00 95.00 205 THR A O 1
ATOM 1651 N N . GLU A 1 206 ? -20.373 1.945 6.931 1.00 95.00 206 GLU A N 1
ATOM 1652 C CA . GLU A 1 206 ? -21.378 0.883 7.050 1.00 95.00 206 GLU A CA 1
ATOM 1653 C C . GLU A 1 206 ? -21.260 0.139 8.389 1.00 95.00 206 GLU A C 1
ATOM 1655 O O . GLU A 1 206 ? -22.258 -0.046 9.083 1.00 95.00 206 GLU A O 1
ATOM 1660 N N . ALA A 1 207 ? -20.041 -0.215 8.810 1.00 94.50 207 ALA A N 1
ATOM 1661 C CA . ALA A 1 207 ? -19.812 -0.872 10.097 1.00 94.50 207 ALA A CA 1
ATOM 1662 C C . ALA A 1 207 ? -20.205 0.008 11.300 1.00 94.50 207 ALA A C 1
ATOM 1664 O O . ALA A 1 207 ? -20.652 -0.506 12.328 1.00 94.50 207 ALA A O 1
ATOM 1665 N N . LEU A 1 208 ? -20.043 1.330 11.187 1.00 93.94 208 LEU A N 1
ATOM 1666 C CA . LEU A 1 208 ? -20.397 2.288 12.238 1.00 93.94 208 LEU A CA 1
ATOM 1667 C C . LEU A 1 208 ? -21.876 2.700 12.217 1.00 93.94 208 LEU A C 1
ATOM 1669 O O . LEU A 1 208 ? -22.369 3.177 13.242 1.00 93.94 208 LEU A O 1
ATOM 1673 N N . ALA A 1 209 ? -22.598 2.491 11.113 1.00 93.56 209 ALA A N 1
ATOM 1674 C CA . ALA A 1 209 ? -23.996 2.901 10.971 1.00 93.56 209 ALA A CA 1
ATOM 1675 C C . ALA A 1 209 ? -24.916 2.357 12.089 1.00 93.56 209 ALA A C 1
ATOM 1677 O O . ALA A 1 209 ? -25.607 3.168 12.713 1.00 93.56 209 ALA A O 1
ATOM 1678 N N . PRO A 1 210 ? -24.857 1.064 12.481 1.00 90.19 210 PRO A N 1
ATOM 1679 C CA . PRO A 1 210 ? -25.670 0.552 13.588 1.00 90.19 210 PRO A CA 1
ATOM 1680 C C . PRO A 1 210 ? -25.355 1.218 14.935 1.00 90.19 210 PRO A C 1
ATOM 1682 O O . PRO A 1 210 ? -26.234 1.399 15.772 1.00 90.19 210 PRO A O 1
ATOM 1685 N N . SER A 1 211 ? -24.099 1.616 15.162 1.00 87.25 211 SER A N 1
ATOM 1686 C CA . SER A 1 211 ? -23.704 2.289 16.409 1.00 87.25 211 SER A CA 1
ATOM 1687 C C . SER A 1 211 ? -24.246 3.716 16.482 1.00 87.25 211 SER A C 1
ATOM 1689 O O . SER A 1 211 ? -24.574 4.195 17.568 1.00 87.25 211 SER A O 1
ATOM 1691 N N . ILE A 1 212 ? -24.363 4.392 15.335 1.00 87.62 212 ILE A N 1
ATOM 1692 C CA . ILE A 1 212 ? -24.960 5.728 15.238 1.00 87.62 212 ILE A CA 1
ATOM 1693 C C . ILE A 1 212 ? -26.462 5.655 15.539 1.00 87.62 212 ILE A C 1
ATOM 1695 O O . ILE A 1 212 ? -26.958 6.467 16.314 1.00 87.62 212 ILE A O 1
ATOM 1699 N N . GLU A 1 213 ? -27.166 4.647 15.018 1.00 86.00 213 GLU A N 1
ATOM 1700 C CA . GLU A 1 213 ? -28.592 4.430 15.312 1.00 86.00 213 GLU A CA 1
ATOM 1701 C C . GLU A 1 213 ? -28.843 4.120 16.798 1.00 86.00 213 GLU A C 1
ATOM 1703 O O . GLU A 1 213 ? -29.785 4.631 17.414 1.00 86.00 213 GLU A O 1
ATOM 1708 N N . VAL A 1 214 ? -27.969 3.318 17.415 1.00 90.06 214 VAL A N 1
ATOM 1709 C CA . VAL A 1 214 ? -28.073 2.981 18.843 1.00 90.06 214 VAL A CA 1
ATOM 1710 C C . VAL A 1 214 ? -27.719 4.171 19.738 1.00 90.06 214 VAL A C 1
ATOM 1712 O O . VAL A 1 214 ? -28.269 4.284 20.831 1.00 90.06 214 VAL A O 1
ATOM 1715 N N . LYS A 1 215 ? -26.861 5.098 19.296 1.00 91.62 215 LYS A N 1
ATOM 1716 C CA . LYS A 1 215 ? -26.434 6.253 20.101 1.00 91.62 215 LYS A CA 1
ATOM 1717 C C . LYS A 1 215 ? -27.613 7.110 20.572 1.00 91.62 215 LYS A C 1
ATOM 1719 O O . LYS A 1 215 ? -27.710 7.389 21.765 1.00 91.62 215 LYS A O 1
ATOM 1724 N N . ASP A 1 216 ? -28.505 7.501 19.665 1.00 89.69 216 ASP A N 1
ATOM 1725 C CA . ASP A 1 216 ? -29.607 8.416 19.994 1.00 89.69 216 ASP A CA 1
ATOM 1726 C C . ASP A 1 216 ? -30.645 7.737 20.902 1.00 89.69 216 ASP A C 1
ATOM 1728 O O . ASP A 1 216 ? -31.167 8.337 21.847 1.00 89.69 216 ASP A O 1
ATOM 1732 N N . THR A 1 217 ? -30.915 6.447 20.667 1.00 91.31 217 THR A N 1
ATOM 1733 C CA . THR A 1 217 ? -31.803 5.657 21.536 1.00 91.31 217 THR A CA 1
ATOM 1734 C C . THR A 1 217 ? -31.193 5.449 22.922 1.00 91.31 217 THR A C 1
ATOM 1736 O O . THR A 1 217 ? -31.885 5.608 23.928 1.00 91.31 217 THR A O 1
ATOM 1739 N N . PHE A 1 218 ? -29.890 5.171 22.998 1.00 93.38 218 PHE A N 1
ATOM 1740 C CA . PHE A 1 218 ? -29.151 5.052 24.249 1.00 93.38 218 PHE A CA 1
ATOM 1741 C C . PHE A 1 218 ? -29.139 6.369 25.034 1.00 93.38 218 PHE A C 1
ATOM 1743 O O . PHE A 1 218 ? -29.407 6.351 26.233 1.00 93.38 218 PHE A O 1
ATOM 1750 N N . GLU A 1 219 ? -28.895 7.508 24.380 1.00 95.31 219 GLU A N 1
ATOM 1751 C CA . GLU A 1 219 ? -28.914 8.830 25.020 1.00 95.31 219 GLU A CA 1
ATOM 1752 C C . GLU A 1 219 ? -30.291 9.140 25.624 1.00 95.31 219 GLU A C 1
ATOM 1754 O O . GLU A 1 219 ? -30.392 9.539 26.789 1.00 95.31 219 GLU A O 1
ATOM 1759 N N . ASN A 1 220 ? -31.364 8.872 24.876 1.00 94.62 220 ASN A N 1
ATOM 1760 C CA . ASN A 1 220 ? -32.734 9.057 25.355 1.00 94.62 220 ASN A CA 1
ATOM 1761 C C . ASN A 1 220 ? -33.081 8.116 26.520 1.00 94.62 220 ASN A C 1
ATOM 1763 O O . ASN A 1 220 ? -33.682 8.552 27.510 1.00 94.62 220 ASN A O 1
ATOM 1767 N N . ASN A 1 221 ? -32.669 6.848 26.444 1.00 95.25 221 ASN A N 1
ATOM 1768 C CA . ASN A 1 221 ? -32.878 5.867 27.511 1.00 95.25 221 ASN A CA 1
ATOM 1769 C C . ASN A 1 221 ? -32.098 6.243 28.774 1.00 95.25 221 ASN A C 1
ATOM 1771 O O . ASN A 1 221 ? -32.649 6.208 29.874 1.00 95.25 221 ASN A O 1
ATOM 1775 N N . TYR A 1 222 ? -30.843 6.669 28.625 1.00 96.62 222 TYR A N 1
ATOM 1776 C CA . TYR A 1 222 ? -30.011 7.120 29.735 1.00 96.62 222 TYR A CA 1
ATOM 1777 C C . TYR A 1 222 ? -30.592 8.371 30.393 1.00 96.62 222 TYR A C 1
ATOM 1779 O O . TYR A 1 222 ? -30.673 8.444 31.618 1.00 96.62 222 TYR A O 1
ATOM 1787 N N . ARG A 1 223 ? -31.064 9.335 29.595 1.00 96.81 223 ARG A N 1
ATOM 1788 C CA . ARG A 1 223 ? -31.721 10.540 30.110 1.00 96.81 223 ARG A CA 1
ATOM 1789 C C . ARG A 1 223 ? -32.982 10.196 30.896 1.00 96.81 223 ARG A C 1
ATOM 1791 O O . ARG A 1 223 ? -33.156 10.725 31.988 1.00 96.81 223 ARG A O 1
ATOM 1798 N N . THR A 1 224 ? -33.808 9.294 30.367 1.00 96.06 224 THR A N 1
ATOM 1799 C CA . THR A 1 224 ? -35.031 8.808 31.027 1.00 96.06 224 THR A CA 1
ATOM 1800 C C . THR A 1 224 ? -34.720 8.067 32.327 1.00 96.06 224 THR A C 1
ATOM 1802 O O . THR A 1 224 ? -35.391 8.266 33.338 1.00 96.06 224 THR A O 1
ATOM 1805 N N . PHE A 1 225 ? -33.682 7.232 32.328 1.00 96.38 225 PHE A N 1
ATOM 1806 C CA . PHE A 1 225 ? -33.226 6.536 33.527 1.00 96.38 225 PHE A CA 1
ATOM 1807 C C . PHE A 1 225 ? -32.700 7.512 34.583 1.00 96.38 225 PHE A C 1
ATOM 1809 O O . PHE A 1 225 ? -33.067 7.407 35.751 1.00 96.38 225 PHE A O 1
ATOM 1816 N N . ALA A 1 226 ? -31.890 8.492 34.178 1.00 96.00 226 ALA A N 1
ATOM 1817 C CA . ALA A 1 226 ? -31.357 9.508 35.075 1.00 96.00 226 ALA A CA 1
ATOM 1818 C C . ALA A 1 226 ? -32.473 10.347 35.711 1.00 96.00 226 ALA A C 1
ATOM 1820 O O . ALA A 1 226 ? -32.435 10.576 36.917 1.00 96.00 226 ALA A O 1
ATOM 1821 N N . THR A 1 227 ? -33.492 10.755 34.945 1.00 94.31 227 THR A N 1
ATOM 1822 C CA . THR A 1 227 ? -34.657 11.451 35.511 1.00 94.31 227 THR A CA 1
ATOM 1823 C C . THR A 1 227 ? -35.478 10.551 36.424 1.00 94.31 227 THR A C 1
ATOM 1825 O O . THR A 1 227 ? -35.889 11.010 37.482 1.00 94.31 227 THR A O 1
ATOM 1828 N N . ALA A 1 228 ? -35.688 9.277 36.083 1.00 93.94 228 ALA A N 1
ATOM 1829 C CA . ALA A 1 228 ? -36.397 8.346 36.962 1.00 93.94 228 ALA A CA 1
ATOM 1830 C C . ALA A 1 228 ? -35.654 8.127 38.291 1.00 93.94 228 ALA A C 1
ATOM 1832 O O . ALA A 1 228 ? -36.270 8.161 39.355 1.00 93.94 228 ALA A O 1
ATOM 1833 N N . LEU A 1 229 ? -34.332 7.949 38.243 1.00 93.25 229 LEU A N 1
ATOM 1834 C CA . LEU A 1 229 ? -33.479 7.829 39.425 1.00 93.25 229 LEU A CA 1
ATOM 1835 C C . LEU A 1 229 ? -33.494 9.113 40.258 1.00 93.25 229 LEU A C 1
ATOM 1837 O O . LEU A 1 229 ? -33.574 9.064 41.483 1.00 93.25 229 LEU A O 1
ATOM 1841 N N . ASP A 1 230 ? -33.443 10.270 39.606 1.00 91.75 230 ASP A N 1
ATOM 1842 C CA . ASP A 1 230 ? -33.525 11.550 40.297 1.00 91.75 230 ASP A CA 1
ATOM 1843 C C . ASP A 1 230 ? -34.894 11.728 40.968 1.00 91.75 230 ASP A C 1
ATOM 1845 O O . ASP A 1 230 ? -34.962 12.086 42.143 1.00 91.75 230 ASP A O 1
ATOM 1849 N N . CYS A 1 231 ? -35.990 11.379 40.288 1.00 85.75 231 CYS A N 1
ATOM 1850 C CA . CYS A 1 231 ? -37.322 11.360 40.886 1.00 85.75 231 CYS A CA 1
ATOM 1851 C C . CYS A 1 231 ? -37.381 10.420 42.095 1.00 85.75 231 CYS A C 1
ATOM 1853 O O . CYS A 1 231 ? -37.815 10.857 43.156 1.00 85.75 231 CYS A O 1
ATOM 1855 N N . THR A 1 232 ? -36.889 9.179 41.996 1.00 85.31 232 THR A N 1
ATOM 1856 C CA . THR A 1 232 ? -36.908 8.243 43.136 1.00 85.31 232 THR A CA 1
ATOM 1857 C C . THR A 1 232 ? -36.042 8.724 44.293 1.00 85.31 232 THR A C 1
ATOM 1859 O O . THR A 1 232 ? -36.467 8.604 45.440 1.00 85.31 232 THR A O 1
ATOM 1862 N N . ARG A 1 233 ? -34.888 9.347 44.029 1.00 82.62 233 ARG A N 1
ATOM 1863 C CA . ARG A 1 233 ? -34.054 9.973 45.066 1.00 82.62 233 ARG A CA 1
ATOM 1864 C C . ARG A 1 233 ? -34.799 11.081 45.809 1.00 82.62 233 ARG A C 1
ATOM 1866 O O . ARG A 1 233 ? -34.652 11.197 47.021 1.00 82.62 233 ARG A O 1
ATOM 1873 N N . HIS A 1 234 ? -35.577 11.895 45.100 1.00 78.19 234 HIS A N 1
ATOM 1874 C CA . HIS A 1 234 ? -36.374 12.960 45.712 1.00 78.19 234 HIS A CA 1
ATOM 1875 C C . HIS A 1 234 ? -37.678 12.446 46.349 1.00 78.19 234 HIS A C 1
ATOM 1877 O O . HIS A 1 234 ? -38.180 13.074 47.280 1.00 78.19 234 HIS A O 1
ATOM 1883 N N . GLN A 1 235 ? -38.217 11.313 45.881 1.00 72.94 235 GLN A N 1
ATOM 1884 C CA . GLN A 1 235 ? -39.403 10.662 46.448 1.00 72.94 235 GLN A CA 1
ATOM 1885 C C . GLN A 1 235 ? -39.091 9.838 47.699 1.00 72.94 235 GLN A C 1
ATOM 1887 O O . GLN A 1 235 ? -39.961 9.713 48.555 1.00 72.94 235 GLN A O 1
ATOM 1892 N N . LEU A 1 236 ? -37.894 9.252 47.799 1.00 65.00 236 LEU A N 1
ATOM 1893 C CA . LEU A 1 236 ? -37.442 8.511 48.972 1.00 65.00 236 LEU A CA 1
ATOM 1894 C C . LEU A 1 236 ? -37.125 9.509 50.090 1.00 65.00 236 LEU A C 1
ATOM 1896 O O . LEU A 1 236 ? -36.111 10.211 50.017 1.00 65.00 236 LEU A O 1
ATOM 1900 N N . PRO A 1 237 ? -37.940 9.589 51.157 1.00 61.22 237 PRO A N 1
ATOM 1901 C CA . PRO A 1 237 ? -37.520 10.326 52.327 1.00 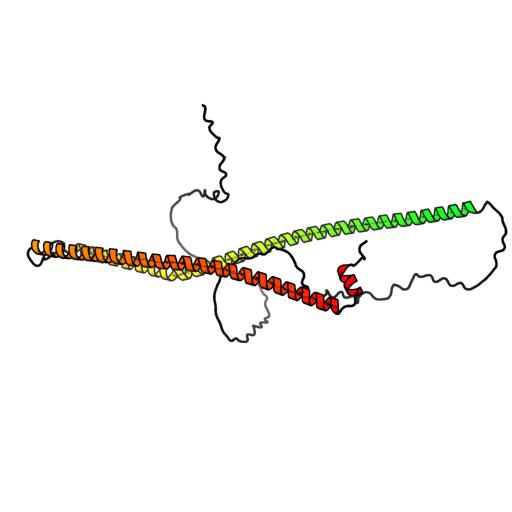61.22 237 PRO A CA 1
ATOM 1902 C C . PRO A 1 237 ? -36.291 9.608 52.892 1.00 61.22 237 PRO A C 1
ATOM 1904 O O . PRO A 1 237 ? -36.384 8.503 53.416 1.00 61.22 237 PRO A O 1
ATOM 1907 N N . ILE A 1 238 ? -35.137 10.276 52.887 1.00 58.97 238 ILE A N 1
ATOM 1908 C CA . ILE A 1 238 ? -33.908 9.847 53.594 1.00 58.97 238 ILE A CA 1
ATOM 1909 C C . ILE A 1 238 ? -34.152 9.748 55.127 1.00 58.97 238 ILE A C 1
ATOM 1911 O O . ILE A 1 238 ? -33.246 9.504 55.917 1.00 58.97 238 ILE A O 1
ATOM 1915 N N . LYS A 1 239 ? -35.392 9.960 55.581 1.00 57.25 239 LYS A N 1
ATOM 1916 C CA . LYS A 1 239 ? -35.791 10.064 56.979 1.00 57.25 239 LYS A CA 1
ATOM 1917 C C . LYS A 1 239 ? -36.274 8.749 57.597 1.00 57.25 239 LYS A C 1
ATOM 1919 O O . LYS A 1 239 ? -36.263 8.682 58.818 1.00 57.25 239 LYS A O 1
ATOM 1924 N N . ASP A 1 240 ? -36.559 7.705 56.812 1.00 54.94 240 ASP A N 1
ATOM 1925 C CA . ASP A 1 240 ? -37.098 6.437 57.335 1.00 54.94 240 ASP A CA 1
ATOM 1926 C C . ASP A 1 240 ? -36.282 5.204 56.909 1.00 54.94 240 ASP A C 1
ATOM 1928 O O . ASP A 1 240 ? -36.816 4.223 56.391 1.00 54.94 240 ASP A O 1
ATOM 1932 N N . ILE A 1 241 ? -34.967 5.200 57.164 1.00 62.12 241 ILE A N 1
ATOM 1933 C CA . ILE A 1 241 ? -34.261 3.914 57.276 1.00 62.12 241 ILE A CA 1
ATOM 1934 C C . ILE A 1 241 ? -34.734 3.282 58.588 1.00 62.12 241 ILE A C 1
ATOM 1936 O O . ILE A 1 241 ? -34.230 3.611 59.664 1.00 62.12 241 ILE A O 1
ATOM 1940 N N . HIS A 1 242 ? -35.728 2.396 58.504 1.00 60.12 242 HIS A N 1
ATOM 1941 C CA . HIS A 1 242 ? -36.118 1.546 59.621 1.00 60.12 242 HIS A CA 1
ATOM 1942 C C . HIS A 1 242 ? -34.964 0.584 59.920 1.00 60.12 242 HIS A C 1
ATOM 1944 O O . HIS A 1 242 ? -34.817 -0.467 59.299 1.00 60.12 242 HIS A O 1
ATOM 1950 N N . VAL A 1 243 ? -34.106 0.979 60.857 1.00 61.00 243 VAL A N 1
ATOM 1951 C CA . VAL A 1 243 ? -33.101 0.089 61.427 1.00 61.00 243 VAL A CA 1
ATOM 1952 C C . VAL A 1 243 ? -33.851 -0.930 62.278 1.00 61.00 243 VAL A C 1
ATOM 1954 O O . VAL A 1 243 ? -34.421 -0.584 63.312 1.00 61.00 243 VAL A O 1
ATOM 1957 N N . ILE A 1 244 ? -33.886 -2.183 61.828 1.00 61.28 244 ILE A N 1
ATOM 1958 C CA . ILE A 1 244 ? -34.447 -3.283 62.613 1.00 61.28 244 ILE A CA 1
ATOM 1959 C C . ILE A 1 244 ? -33.498 -3.518 63.795 1.00 61.28 244 ILE A C 1
ATOM 1961 O O . ILE A 1 244 ? -32.415 -4.077 63.638 1.00 61.28 244 ILE A O 1
ATOM 1965 N N . GLY A 1 245 ? -33.895 -3.044 64.979 1.00 65.56 245 GLY A N 1
ATOM 1966 C CA . GLY A 1 245 ? -33.136 -3.167 66.228 1.00 65.56 245 GLY A CA 1
ATOM 1967 C C . GLY A 1 245 ? -32.500 -1.860 66.721 1.00 65.56 245 GLY A C 1
ATOM 1968 O O . GLY A 1 245 ? -32.707 -0.779 66.175 1.00 65.56 245 GLY A O 1
ATOM 1969 N N . THR A 1 246 ? -31.725 -1.938 67.807 1.00 78.62 246 THR A N 1
ATOM 1970 C CA . THR A 1 246 ? -30.950 -0.796 68.312 1.00 78.62 246 THR A CA 1
ATOM 1971 C C . THR A 1 246 ? -29.899 -0.385 67.282 1.00 78.62 246 THR A C 1
ATOM 1973 O O . THR A 1 246 ? -29.098 -1.211 66.851 1.00 78.62 246 THR A O 1
ATOM 1976 N N . ARG A 1 247 ? -29.852 0.911 66.937 1.00 74.50 247 ARG A N 1
ATOM 1977 C CA . ARG A 1 247 ? -28.896 1.506 65.979 1.00 74.50 247 ARG A CA 1
ATOM 1978 C C . ARG A 1 247 ? -27.453 1.030 66.175 1.00 74.50 247 ARG A C 1
ATOM 1980 O O . ARG A 1 247 ? -26.748 0.821 65.199 1.00 74.50 247 ARG A O 1
ATOM 1987 N N . GLN A 1 248 ? -27.041 0.844 67.427 1.00 78.31 248 GLN A N 1
ATOM 1988 C CA . GLN A 1 248 ? -25.720 0.343 67.794 1.00 78.31 248 GLN A CA 1
ATOM 1989 C C . GLN A 1 248 ? -25.442 -1.062 67.228 1.00 78.31 248 GLN A C 1
ATOM 1991 O O . GLN A 1 248 ? -24.438 -1.247 66.554 1.00 78.31 248 GLN A O 1
ATOM 1996 N N . ARG A 1 249 ? -26.361 -2.022 67.420 1.00 82.62 249 ARG A N 1
ATOM 1997 C CA . ARG A 1 249 ? -26.194 -3.411 66.956 1.00 82.62 249 ARG A CA 1
ATOM 1998 C C . ARG A 1 249 ? -26.135 -3.505 65.438 1.00 82.62 249 ARG A C 1
ATOM 2000 O O . ARG A 1 249 ? -25.314 -4.227 64.900 1.00 82.62 249 ARG A O 1
ATOM 2007 N N . TYR A 1 250 ? -26.962 -2.722 64.752 1.00 82.19 250 TYR A N 1
ATOM 2008 C CA . TYR A 1 250 ? -26.928 -2.655 63.293 1.00 82.19 250 TYR A CA 1
ATOM 2009 C C . TYR A 1 250 ? -25.593 -2.112 62.769 1.00 82.19 250 TYR A C 1
ATOM 2011 O O . TYR A 1 250 ? -25.065 -2.620 61.786 1.00 82.19 250 TYR A O 1
ATOM 2019 N N . LEU A 1 251 ? -25.034 -1.087 63.421 1.00 86.56 251 LEU A N 1
ATOM 2020 C CA . LEU A 1 251 ? -23.720 -0.556 63.057 1.00 86.56 251 LEU A CA 1
ATOM 2021 C C . LEU A 1 251 ? -22.597 -1.558 63.355 1.00 86.56 251 LEU A C 1
ATOM 2023 O O . LEU A 1 251 ? -21.679 -1.672 62.550 1.00 86.56 251 LEU A O 1
ATOM 2027 N N . GLU A 1 252 ? -22.690 -2.304 64.457 1.00 89.50 252 GLU A N 1
ATOM 2028 C CA . GLU A 1 252 ? -21.752 -3.381 64.804 1.00 89.50 252 GLU A CA 1
ATOM 2029 C C . GLU A 1 252 ? -21.806 -4.535 63.786 1.00 89.50 252 GLU A C 1
ATOM 2031 O O . GLU A 1 252 ? -20.761 -4.968 63.296 1.00 89.50 252 GLU A O 1
ATOM 2036 N N . ASP A 1 253 ? -23.003 -4.985 63.399 1.00 88.50 253 ASP A N 1
ATOM 2037 C CA . ASP A 1 253 ? -23.194 -6.022 62.377 1.00 88.50 253 ASP A CA 1
ATOM 2038 C C . ASP A 1 253 ? -22.721 -5.548 60.998 1.00 88.50 253 ASP A C 1
ATOM 2040 O O . ASP A 1 253 ? -22.034 -6.281 60.285 1.00 88.50 253 ASP A O 1
ATOM 2044 N N . LEU A 1 254 ? -23.024 -4.298 60.631 1.00 89.06 254 LEU A N 1
ATOM 2045 C CA . LEU A 1 254 ? -22.553 -3.701 59.384 1.00 89.06 254 LEU A CA 1
ATOM 2046 C C . LEU A 1 254 ? -21.027 -3.612 59.362 1.00 89.06 254 LEU A C 1
ATOM 2048 O O . LEU A 1 254 ? -20.421 -3.955 58.352 1.00 89.06 254 LEU A O 1
ATOM 2052 N N . GLN A 1 255 ? -20.405 -3.192 60.464 1.00 93.81 255 GLN A N 1
ATOM 2053 C CA . GLN A 1 255 ? -18.951 -3.124 60.590 1.00 93.81 255 GLN A CA 1
ATOM 2054 C C . GLN A 1 255 ? -18.317 -4.514 60.496 1.00 93.81 255 GLN A C 1
ATOM 2056 O O . GLN A 1 255 ? -17.321 -4.681 59.795 1.00 93.81 255 GLN A O 1
ATOM 2061 N N . LYS A 1 256 ? -18.920 -5.525 61.131 1.00 94.00 256 LYS A N 1
ATOM 2062 C CA . LYS A 1 256 ? -18.480 -6.919 61.021 1.00 94.00 256 LYS A CA 1
ATOM 2063 C C . LYS A 1 256 ? -18.564 -7.417 59.580 1.00 94.00 256 LYS A C 1
ATOM 2065 O O . LYS A 1 256 ? -17.606 -8.011 59.093 1.00 94.00 256 LYS A O 1
ATOM 2070 N N . HIS A 1 257 ? -19.672 -7.144 58.889 1.00 92.44 257 HIS A N 1
ATOM 2071 C CA . HIS A 1 257 ? -19.811 -7.486 57.478 1.00 92.44 257 HIS A CA 1
ATOM 2072 C C . HIS A 1 257 ? -18.761 -6.773 56.626 1.00 92.44 257 HIS A C 1
ATOM 2074 O O . HIS A 1 257 ? -18.088 -7.434 55.845 1.00 92.44 257 HIS A O 1
ATOM 2080 N N . LEU A 1 258 ? -18.542 -5.473 56.828 1.00 95.06 258 LEU A N 1
ATOM 2081 C CA . LEU A 1 258 ? -17.543 -4.695 56.090 1.00 95.06 258 LEU A CA 1
ATOM 2082 C C . LEU A 1 258 ? -16.119 -5.234 56.291 1.00 95.06 258 LEU A C 1
ATOM 2084 O O . LEU A 1 258 ? -15.371 -5.345 55.321 1.00 95.06 258 LEU A O 1
ATOM 2088 N N . GLU A 1 259 ? -15.767 -5.633 57.517 1.00 95.69 259 GLU A N 1
ATOM 2089 C CA . GLU A 1 259 ? -14.473 -6.257 57.809 1.00 95.69 259 GLU A CA 1
ATOM 2090 C C . GLU A 1 259 ? -14.344 -7.622 57.115 1.00 95.69 259 GLU A C 1
ATOM 2092 O O . GLU A 1 259 ? -13.310 -7.914 56.516 1.00 95.69 259 GLU A O 1
ATOM 2097 N N . THR A 1 260 ? -15.413 -8.432 57.098 1.00 95.00 260 THR A N 1
ATOM 2098 C CA . THR A 1 260 ? -15.405 -9.701 56.351 1.00 95.00 260 THR A CA 1
ATOM 2099 C C . THR A 1 260 ? -15.271 -9.493 54.845 1.00 95.00 260 THR A C 1
ATOM 2101 O O . THR A 1 260 ? -14.472 -10.182 54.215 1.00 95.00 260 THR A O 1
ATOM 2104 N N . THR A 1 261 ? -15.974 -8.522 54.249 1.00 94.06 261 THR A N 1
ATOM 2105 C CA . THR A 1 261 ? -15.847 -8.242 52.810 1.00 94.06 261 THR A CA 1
ATOM 2106 C C . THR A 1 261 ? -14.460 -7.716 52.472 1.00 94.06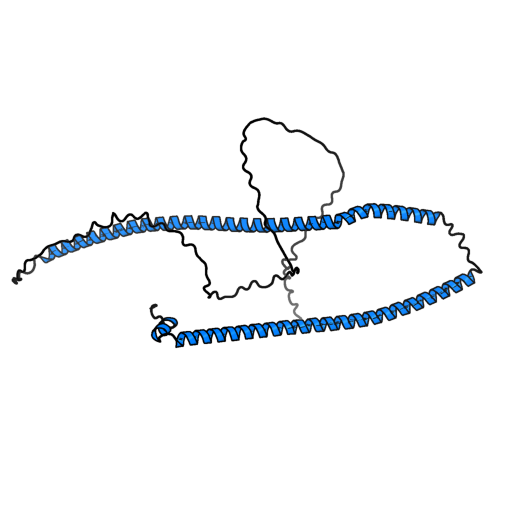 261 THR A C 1
ATOM 2108 O O . THR A 1 261 ? -13.913 -8.077 51.435 1.00 94.06 261 THR A O 1
ATOM 2111 N N . LYS A 1 262 ? -13.876 -6.887 53.343 1.00 93.38 262 LYS A N 1
ATOM 2112 C CA . LYS A 1 262 ? -12.509 -6.386 53.186 1.00 93.38 262 LYS A CA 1
ATOM 2113 C C . LYS A 1 262 ? -11.490 -7.527 53.232 1.00 93.38 262 LYS A C 1
ATOM 2115 O O . LYS A 1 262 ? -10.645 -7.589 52.347 1.00 93.38 262 LYS A O 1
ATOM 2120 N N . SER A 1 263 ? -11.612 -8.448 54.191 1.00 93.19 263 SER A N 1
ATOM 2121 C CA . SER A 1 263 ? -10.748 -9.633 54.285 1.00 93.19 263 SER A CA 1
ATOM 2122 C C . SER A 1 263 ? -10.861 -10.531 53.047 1.00 93.19 263 SER A C 1
ATOM 2124 O O . SER A 1 263 ? -9.843 -10.944 52.502 1.00 93.19 263 SER A O 1
ATOM 2126 N N . LEU A 1 264 ? -12.082 -10.800 52.568 1.00 93.50 264 LEU A N 1
ATOM 2127 C CA . LEU A 1 264 ? -12.307 -11.597 51.352 1.00 93.50 264 LEU A CA 1
ATOM 2128 C C . LEU A 1 264 ? -11.767 -10.897 50.098 1.00 93.50 264 LEU A C 1
ATOM 2130 O O . LEU A 1 264 ? -11.243 -11.537 49.187 1.00 93.50 264 LEU A O 1
ATOM 2134 N N . LEU A 1 265 ? -11.881 -9.570 50.033 1.00 91.31 265 LEU A N 1
ATOM 2135 C CA . LEU A 1 265 ? -11.327 -8.788 48.935 1.00 91.31 265 LEU A CA 1
ATOM 2136 C C . LEU A 1 265 ? -9.791 -8.829 48.944 1.00 91.31 265 LEU A C 1
ATOM 2138 O O . LEU A 1 265 ? -9.177 -8.978 47.895 1.00 91.31 265 LEU A O 1
ATOM 2142 N N . GLU A 1 266 ? -9.165 -8.734 50.114 1.00 92.38 266 GLU A N 1
ATOM 2143 C CA . GLU A 1 266 ? -7.708 -8.824 50.257 1.00 92.38 266 GLU A CA 1
ATOM 2144 C C . GLU A 1 266 ? -7.177 -10.215 49.870 1.00 92.38 266 GLU A C 1
ATOM 2146 O O . GLU A 1 266 ? -6.184 -10.317 49.144 1.00 92.38 266 GLU A O 1
ATOM 2151 N N . GLU A 1 267 ? -7.886 -11.281 50.252 1.00 90.75 267 GLU A N 1
ATOM 2152 C CA . GLU A 1 267 ? -7.578 -12.660 49.851 1.00 90.75 267 GLU A CA 1
ATOM 2153 C C . GLU A 1 267 ? -7.726 -12.865 48.334 1.00 90.75 267 GLU A C 1
ATOM 2155 O O . GLU A 1 267 ? -6.816 -13.379 47.682 1.00 90.75 267 GLU A O 1
ATOM 2160 N N . THR A 1 268 ? -8.832 -12.409 47.739 1.00 86.00 268 THR A N 1
ATOM 2161 C CA . THR A 1 268 ? -9.076 -12.541 46.288 1.00 86.00 268 THR A CA 1
ATOM 2162 C C . THR A 1 268 ? -8.122 -11.700 45.443 1.00 86.00 268 THR A 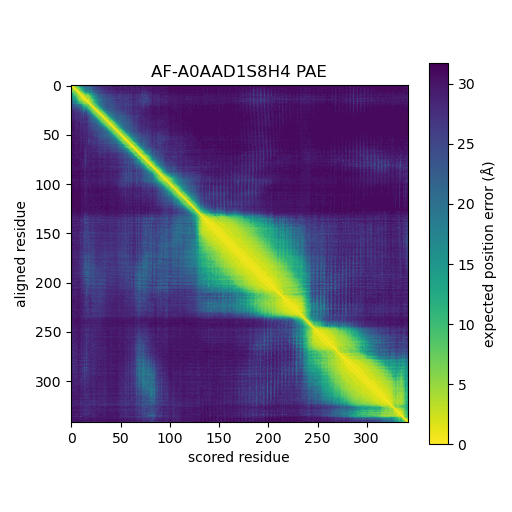C 1
ATOM 2164 O O . THR A 1 268 ? -7.708 -12.130 44.368 1.00 86.00 268 THR A O 1
ATOM 2167 N N . ILE A 1 269 ? -7.727 -10.513 45.912 1.00 86.19 269 ILE A N 1
ATOM 2168 C CA . ILE A 1 269 ? -6.715 -9.693 45.233 1.00 86.19 269 ILE A CA 1
ATOM 2169 C C . ILE A 1 269 ? -5.344 -10.370 45.305 1.00 86.19 269 ILE A C 1
ATOM 2171 O O . ILE A 1 269 ? -4.643 -10.396 44.295 1.00 86.19 269 ILE A O 1
ATOM 2175 N N . SER A 1 270 ? -4.972 -10.923 46.462 1.00 85.50 270 SER A N 1
ATOM 2176 C CA . SER A 1 270 ? -3.664 -11.564 46.659 1.00 85.50 270 SER A CA 1
ATOM 2177 C C . SER A 1 270 ? -3.531 -12.849 45.839 1.00 85.50 270 SER A C 1
ATOM 2179 O O . SER A 1 270 ? -2.578 -12.989 45.077 1.00 85.50 270 SER A O 1
ATOM 2181 N N . THR A 1 271 ? -4.531 -13.731 45.909 1.00 82.19 271 THR A N 1
ATOM 2182 C CA . THR A 1 271 ? -4.592 -14.969 45.107 1.00 82.19 271 THR A CA 1
ATOM 2183 C C . THR A 1 271 ? -4.622 -14.667 43.609 1.00 82.19 271 THR A C 1
ATOM 2185 O O . THR A 1 271 ? -3.825 -15.208 42.848 1.00 82.19 271 THR A O 1
ATOM 2188 N N . SER A 1 272 ? -5.447 -13.705 43.176 1.00 80.06 272 SER A N 1
ATOM 2189 C CA . SER A 1 272 ? -5.484 -13.289 41.771 1.00 80.06 272 SER A CA 1
ATOM 2190 C C . SER A 1 272 ? -4.164 -12.669 41.301 1.00 80.06 272 SER A C 1
ATOM 2192 O O . SER A 1 272 ? -3.822 -12.790 40.125 1.00 80.06 272 SER A O 1
ATOM 2194 N N . ALA A 1 273 ? -3.426 -11.971 42.169 1.00 85.38 273 ALA A N 1
ATOM 2195 C CA . ALA A 1 273 ? -2.134 -11.385 41.820 1.00 85.38 273 ALA A CA 1
ATOM 2196 C C . ALA A 1 273 ? -1.046 -12.454 41.637 1.00 85.38 273 ALA A C 1
ATOM 2198 O O . ALA A 1 273 ? -0.256 -12.340 40.699 1.00 85.38 273 ALA A O 1
ATOM 2199 N N . GLU A 1 274 ? -1.033 -13.486 42.482 1.00 85.25 274 GLU A N 1
ATOM 2200 C CA . GLU A 1 274 ? -0.112 -14.624 42.382 1.00 85.25 274 GLU A CA 1
ATOM 2201 C C . GLU A 1 274 ? -0.384 -15.452 41.117 1.00 85.25 274 GLU A C 1
ATOM 2203 O O . GLU A 1 274 ? 0.513 -15.608 40.288 1.00 85.25 274 GLU A O 1
ATOM 2208 N N . GLU A 1 275 ? -1.642 -15.836 40.872 1.00 86.19 275 GLU A N 1
ATOM 2209 C CA . GLU A 1 275 ? -2.047 -16.551 39.650 1.00 86.19 275 GLU A CA 1
ATOM 2210 C C . GLU A 1 275 ? -1.715 -15.755 38.377 1.00 86.19 275 GLU A C 1
ATOM 2212 O O . GLU A 1 275 ? -1.224 -16.300 37.385 1.00 86.19 275 GLU A O 1
ATOM 2217 N N . LYS A 1 276 ? -1.941 -14.432 38.393 1.00 85.06 276 LYS A N 1
ATOM 2218 C CA . LYS A 1 276 ? -1.551 -13.558 37.277 1.00 85.06 276 LYS A CA 1
ATOM 2219 C C . LYS A 1 276 ? -0.037 -13.535 37.093 1.00 85.06 276 LYS A C 1
ATOM 2221 O O . LYS A 1 276 ? 0.411 -13.551 35.949 1.00 85.06 276 LYS A O 1
ATOM 2226 N N . ALA A 1 277 ? 0.748 -13.481 38.168 1.00 90.56 277 ALA A N 1
ATOM 2227 C CA . ALA A 1 277 ? 2.206 -13.471 38.087 1.00 90.56 277 ALA A CA 1
ATOM 2228 C C . ALA A 1 277 ? 2.753 -14.781 37.495 1.00 90.56 277 ALA A C 1
ATOM 2230 O O . ALA A 1 277 ? 3.606 -14.728 36.606 1.00 90.56 277 ALA A O 1
ATOM 2231 N N . GLU A 1 278 ? 2.215 -15.931 37.907 1.00 91.19 278 GLU A N 1
ATOM 2232 C CA . GLU A 1 278 ? 2.548 -17.240 37.331 1.00 91.19 278 GLU A CA 1
ATOM 2233 C C . GLU A 1 278 ? 2.142 -17.334 35.853 1.00 91.19 278 GLU A C 1
ATOM 2235 O O . GLU A 1 278 ? 2.946 -17.725 35.000 1.00 91.19 278 GLU A O 1
ATOM 2240 N N . MET A 1 279 ? 0.930 -16.888 35.509 1.00 92.50 279 MET A N 1
ATOM 2241 C CA . MET A 1 279 ? 0.462 -16.823 34.121 1.00 92.50 279 MET A CA 1
ATOM 2242 C C . MET A 1 279 ? 1.366 -15.920 33.262 1.00 92.50 279 MET A C 1
ATOM 2244 O O . MET A 1 279 ? 1.728 -16.283 32.145 1.00 92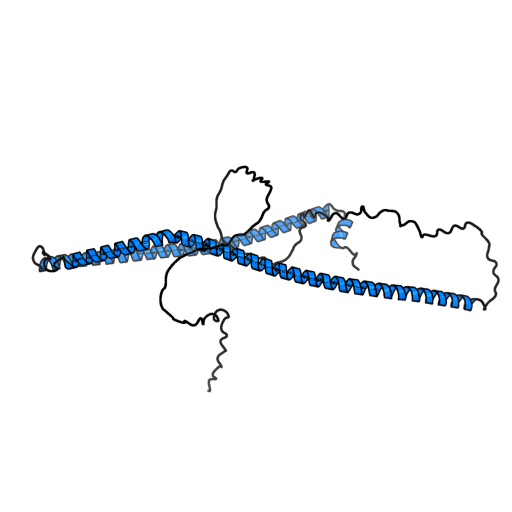.50 279 MET A O 1
ATOM 2248 N N . PHE A 1 280 ? 1.791 -14.759 33.766 1.00 91.50 280 PHE A N 1
ATOM 2249 C CA . PHE A 1 280 ? 2.740 -13.905 33.045 1.00 91.50 280 PHE A CA 1
ATOM 2250 C C . PHE A 1 280 ? 4.130 -14.542 32.924 1.00 91.50 280 PHE A C 1
ATOM 2252 O O . PHE A 1 280 ? 4.784 -14.354 31.895 1.00 91.50 280 PHE A O 1
ATOM 2259 N N . GLY A 1 281 ? 4.568 -15.307 33.928 1.00 95.25 281 GLY A N 1
ATOM 2260 C CA . GLY A 1 281 ? 5.794 -16.106 33.877 1.00 95.25 281 GLY A CA 1
ATOM 2261 C C . GLY A 1 281 ? 5.758 -17.127 32.740 1.00 95.25 281 GLY A C 1
ATOM 2262 O O . GLY A 1 281 ? 6.612 -17.090 31.855 1.00 95.25 281 GLY A O 1
ATOM 2263 N N . THR A 1 282 ? 4.709 -17.950 32.691 1.00 95.00 282 THR A N 1
ATOM 2264 C CA . THR A 1 282 ? 4.529 -18.966 31.636 1.00 95.00 282 THR A CA 1
ATOM 2265 C C . THR A 1 282 ? 4.378 -18.353 30.238 1.00 95.00 282 THR A C 1
ATOM 2267 O O . THR A 1 282 ? 4.958 -18.856 29.276 1.00 95.00 282 THR A O 1
ATOM 2270 N N . ILE A 1 283 ? 3.678 -17.218 30.098 1.00 96.31 283 ILE A N 1
ATOM 2271 C CA . ILE A 1 283 ? 3.583 -16.484 28.821 1.00 96.31 283 ILE A CA 1
ATOM 2272 C C . ILE A 1 283 ? 4.956 -15.967 28.375 1.00 96.31 283 ILE A C 1
ATOM 2274 O O . ILE A 1 283 ? 5.275 -15.993 27.183 1.00 96.31 283 ILE A O 1
ATOM 2278 N N . LYS A 1 284 ? 5.778 -15.482 29.310 1.00 96.44 284 LYS A N 1
ATOM 2279 C CA . LYS A 1 284 ? 7.132 -15.014 29.003 1.00 96.44 284 LYS A CA 1
ATOM 2280 C C . LYS A 1 284 ? 8.026 -16.168 28.546 1.00 96.44 284 LYS A C 1
ATOM 2282 O O . LYS A 1 284 ? 8.714 -16.019 27.542 1.00 96.44 284 LYS A O 1
ATOM 2287 N N . GLU A 1 285 ? 7.959 -17.315 29.215 1.00 97.25 285 GLU A N 1
ATOM 2288 C CA . GLU A 1 285 ? 8.672 -18.527 28.793 1.00 97.25 285 GLU A CA 1
ATOM 2289 C C . GLU A 1 285 ? 8.231 -18.988 27.399 1.00 97.25 285 GLU A C 1
ATOM 2291 O O . GLU A 1 285 ? 9.073 -19.258 26.542 1.00 97.25 285 GLU A O 1
ATOM 2296 N N . LEU A 1 286 ? 6.920 -18.998 27.127 1.00 97.00 286 LEU A N 1
ATOM 2297 C CA . LEU A 1 286 ? 6.389 -19.322 25.802 1.00 97.00 286 LEU A CA 1
ATOM 2298 C C . LEU A 1 286 ? 6.925 -18.359 24.736 1.00 97.00 286 LEU A C 1
ATOM 2300 O O . LEU A 1 286 ? 7.342 -18.794 23.665 1.00 97.00 286 LEU A O 1
ATOM 2304 N N . LYS A 1 287 ? 6.961 -17.057 25.032 1.00 97.25 287 LYS A N 1
ATOM 2305 C CA . LYS A 1 287 ? 7.533 -16.047 24.134 1.00 97.25 287 LYS A CA 1
ATOM 2306 C C . LYS A 1 287 ? 9.012 -16.319 23.842 1.00 97.25 287 LYS A C 1
ATOM 2308 O O . LYS A 1 287 ? 9.418 -16.230 22.684 1.00 97.25 287 LYS A O 1
ATOM 2313 N N . ASP A 1 288 ? 9.799 -16.666 24.855 1.00 97.56 288 ASP A N 1
ATOM 2314 C CA . ASP A 1 288 ? 11.225 -16.965 24.688 1.00 97.56 288 ASP A CA 1
ATOM 2315 C C . ASP A 1 288 ? 11.438 -18.239 23.844 1.00 97.56 288 ASP A C 1
ATOM 2317 O O . ASP A 1 288 ? 12.310 -18.268 22.970 1.00 97.56 288 ASP A O 1
ATOM 2321 N N . ILE A 1 289 ? 10.589 -19.261 24.020 1.00 97.62 289 ILE A N 1
ATOM 2322 C CA . ILE A 1 289 ? 10.581 -20.474 23.182 1.00 97.62 289 ILE A CA 1
ATOM 2323 C C . ILE A 1 289 ? 10.227 -20.138 21.727 1.00 97.62 289 ILE A C 1
ATOM 2325 O O . ILE A 1 289 ? 10.896 -20.614 20.808 1.00 97.62 289 ILE A O 1
ATOM 2329 N N . VAL A 1 290 ? 9.216 -19.297 21.493 1.00 97.38 290 VAL A N 1
ATOM 2330 C CA . VAL A 1 290 ? 8.819 -18.869 20.139 1.00 97.38 290 VAL A CA 1
ATOM 2331 C C . VAL A 1 290 ? 9.971 -18.144 19.438 1.00 97.38 290 VAL A C 1
ATOM 2333 O O . VAL A 1 290 ? 10.302 -18.477 18.305 1.00 97.38 290 VAL A O 1
ATOM 2336 N N . ILE A 1 291 ? 10.650 -17.216 20.118 1.00 97.19 291 ILE A N 1
ATOM 2337 C CA . ILE A 1 291 ? 11.800 -16.495 19.540 1.00 97.19 291 ILE A CA 1
ATOM 2338 C C . ILE A 1 291 ? 12.946 -17.460 19.206 1.00 97.19 291 ILE A C 1
ATOM 2340 O O . ILE A 1 291 ? 13.564 -17.355 18.145 1.00 97.19 291 ILE A O 1
ATOM 2344 N N . LYS A 1 292 ? 13.235 -18.418 20.095 1.00 97.75 292 LYS A N 1
ATOM 2345 C CA . LYS A 1 292 ? 14.292 -19.410 19.866 1.00 97.75 292 LYS A CA 1
ATOM 2346 C C . LYS A 1 292 ? 13.970 -20.321 18.678 1.00 97.75 292 LYS A C 1
ATOM 2348 O O . LYS A 1 292 ? 14.837 -20.555 17.840 1.00 97.75 292 LYS A O 1
ATOM 2353 N N . THR A 1 293 ? 12.737 -20.815 18.600 1.00 97.50 293 THR A N 1
ATOM 2354 C CA . THR A 1 293 ? 12.296 -21.699 17.509 1.00 97.50 293 THR A CA 1
ATOM 2355 C C . THR A 1 293 ? 12.267 -20.981 16.162 1.00 97.50 293 THR A C 1
ATOM 2357 O O . THR A 1 293 ? 12.706 -21.558 15.173 1.00 97.50 293 THR A O 1
ATOM 2360 N N . ASP A 1 294 ? 11.859 -19.712 16.116 1.00 97.44 294 ASP A N 1
ATOM 2361 C CA . ASP A 1 294 ? 11.901 -18.891 14.899 1.00 97.44 294 ASP A CA 1
ATOM 2362 C C . ASP A 1 294 ? 13.340 -18.649 14.401 1.00 97.44 294 ASP A C 1
ATOM 2364 O O . ASP A 1 294 ? 13.643 -18.780 13.209 1.00 97.44 294 ASP A O 1
ATOM 2368 N N . ALA A 1 295 ? 14.274 -18.397 15.325 1.00 96.94 295 ALA A N 1
ATOM 2369 C CA . ALA A 1 295 ? 15.693 -18.280 14.994 1.00 96.94 295 ALA A CA 1
ATOM 2370 C C . ALA A 1 295 ? 16.271 -19.602 14.450 1.00 96.94 295 ALA A C 1
ATOM 2372 O O . ALA A 1 295 ? 17.027 -19.602 13.472 1.00 96.94 295 ALA A O 1
ATOM 2373 N N . GLU A 1 296 ? 15.902 -20.740 15.047 1.00 97.56 296 GLU A N 1
ATOM 2374 C CA . GLU A 1 296 ? 16.291 -22.071 14.564 1.00 97.56 296 GLU A CA 1
ATOM 2375 C C . GLU A 1 296 ? 15.667 -22.395 13.197 1.00 97.56 296 GLU A C 1
ATOM 2377 O O . GLU A 1 296 ? 16.357 -22.917 12.314 1.00 97.56 296 GLU A O 1
ATOM 2382 N N . LEU A 1 297 ? 14.404 -22.025 12.971 1.00 97.56 297 LEU A N 1
ATOM 2383 C CA . LEU A 1 297 ? 13.719 -22.184 11.687 1.00 97.56 297 LEU A CA 1
ATOM 2384 C C . LEU A 1 297 ? 14.404 -21.361 10.592 1.00 97.56 297 LEU A C 1
ATOM 2386 O O . LEU A 1 297 ? 14.735 -21.882 9.528 1.00 97.56 297 LEU A O 1
ATOM 2390 N N . THR A 1 298 ? 14.716 -20.099 10.878 1.00 96.94 298 THR A N 1
ATOM 2391 C CA . THR A 1 298 ? 15.448 -19.238 9.943 1.00 96.94 298 THR A CA 1
ATOM 2392 C C . THR A 1 298 ? 16.822 -19.826 9.622 1.00 96.94 298 THR A C 1
ATOM 2394 O O . THR A 1 298 ? 17.223 -19.871 8.456 1.00 96.94 298 THR A O 1
ATOM 2397 N N . ARG A 1 299 ? 17.544 -20.340 10.628 1.00 97.56 299 ARG A N 1
ATOM 2398 C CA . ARG A 1 299 ? 18.851 -20.984 10.426 1.00 97.56 299 ARG A CA 1
ATOM 2399 C C . ARG A 1 299 ? 18.748 -22.229 9.545 1.00 97.56 299 ARG A C 1
ATOM 2401 O O . ARG A 1 299 ? 19.549 -22.388 8.624 1.00 97.56 299 ARG A O 1
ATOM 2408 N N . THR A 1 300 ? 17.793 -23.113 9.827 1.00 97.56 300 THR A N 1
ATOM 2409 C CA . THR A 1 300 ? 17.598 -24.354 9.058 1.00 97.56 300 THR A CA 1
ATOM 2410 C C . THR A 1 300 ? 17.174 -24.060 7.623 1.00 97.56 300 THR A C 1
ATOM 2412 O O . THR A 1 300 ? 17.705 -24.675 6.702 1.00 97.56 300 THR A O 1
ATOM 2415 N N . PHE A 1 301 ? 16.325 -23.055 7.405 1.00 97.69 301 PHE A N 1
ATOM 2416 C CA . PHE A 1 301 ? 15.943 -22.614 6.066 1.00 97.69 301 PHE A CA 1
ATOM 2417 C C . PHE A 1 301 ? 17.153 -22.157 5.239 1.00 97.69 301 PHE A C 1
ATOM 2419 O O . PHE A 1 301 ? 17.328 -22.597 4.104 1.00 97.69 301 PHE A O 1
ATOM 2426 N N . HIS A 1 302 ? 18.052 -21.357 5.825 1.00 97.25 302 HIS A N 1
ATOM 2427 C CA . HIS A 1 302 ? 19.295 -20.956 5.154 1.00 97.25 302 HIS A CA 1
ATOM 2428 C C . HIS A 1 302 ? 20.193 -22.156 4.821 1.00 97.25 302 HIS A C 1
ATOM 2430 O O . HIS A 1 302 ? 20.763 -22.208 3.734 1.00 97.25 302 HIS A O 1
ATOM 2436 N N . GLN A 1 303 ? 20.298 -23.135 5.725 1.00 97.81 303 GLN A N 1
ATOM 2437 C CA . GLN A 1 303 ? 21.073 -24.358 5.481 1.00 97.81 303 GLN A CA 1
ATOM 2438 C C . GLN A 1 303 ? 20.484 -25.192 4.335 1.00 97.81 303 GLN A C 1
ATOM 2440 O O . GLN A 1 303 ? 21.233 -25.677 3.490 1.00 97.81 303 GLN A O 1
ATOM 2445 N N . VAL A 1 304 ? 19.157 -25.331 4.272 1.00 97.94 304 VAL A N 1
ATOM 2446 C CA . VAL A 1 304 ? 18.472 -26.043 3.181 1.00 97.94 304 VAL A CA 1
ATOM 2447 C C . VAL A 1 304 ? 18.669 -25.324 1.848 1.00 97.94 304 VAL A C 1
ATOM 2449 O O . VAL A 1 304 ? 18.956 -25.980 0.849 1.00 97.94 304 VAL A O 1
ATOM 2452 N N . LEU A 1 305 ? 18.578 -23.992 1.820 1.00 97.50 305 LEU A N 1
ATOM 2453 C CA . LEU A 1 305 ? 18.833 -23.210 0.607 1.00 97.50 305 LEU A CA 1
ATOM 2454 C C . LEU A 1 305 ? 20.282 -23.344 0.117 1.00 97.50 305 LEU A C 1
ATOM 2456 O O . LEU A 1 305 ? 20.500 -23.533 -1.078 1.00 97.50 305 LEU A O 1
ATOM 2460 N N . ASP A 1 306 ? 21.266 -23.294 1.019 1.00 97.81 306 ASP A N 1
ATOM 2461 C CA . ASP A 1 306 ? 22.682 -23.489 0.673 1.00 97.81 306 ASP A CA 1
ATOM 2462 C C . ASP A 1 306 ? 22.951 -24.908 0.146 1.00 97.81 306 ASP A C 1
ATOM 2464 O O . ASP A 1 306 ? 23.608 -25.084 -0.882 1.00 97.81 306 ASP A O 1
ATOM 2468 N N . LEU A 1 307 ? 22.387 -25.931 0.797 1.00 97.81 307 LEU A N 1
ATOM 2469 C CA . LEU A 1 307 ? 22.470 -27.313 0.320 1.00 97.81 307 LEU A CA 1
ATOM 2470 C C . LEU A 1 307 ? 21.802 -27.476 -1.049 1.00 97.81 307 LEU A C 1
ATOM 2472 O O . LEU A 1 307 ? 22.396 -28.072 -1.944 1.00 97.81 307 LEU A O 1
ATOM 2476 N N . SER A 1 308 ? 20.615 -26.900 -1.244 1.00 97.19 308 SER A N 1
ATOM 2477 C CA . SER A 1 308 ? 19.912 -26.889 -2.531 1.00 97.19 308 SER A CA 1
ATOM 2478 C C . SER A 1 308 ? 20.751 -26.234 -3.629 1.00 97.19 308 SER A C 1
ATOM 2480 O O . SER A 1 308 ? 20.848 -26.770 -4.735 1.00 97.19 308 SER A O 1
ATOM 2482 N N . PHE A 1 309 ? 21.390 -25.098 -3.336 1.00 96.88 309 PHE A N 1
ATOM 2483 C CA . PHE A 1 309 ? 22.293 -24.427 -4.269 1.00 96.88 309 PHE A CA 1
ATOM 2484 C C . PHE A 1 309 ? 23.494 -25.310 -4.626 1.00 96.88 309 PHE A C 1
ATOM 2486 O O . PHE A 1 309 ? 23.804 -25.470 -5.807 1.00 96.88 309 PHE A O 1
ATOM 2493 N N . LYS A 1 310 ? 24.136 -25.936 -3.633 1.00 97.19 310 LYS A N 1
ATOM 2494 C CA . LYS A 1 310 ? 25.268 -26.851 -3.850 1.00 97.19 310 LYS A CA 1
ATOM 2495 C C . LYS A 1 310 ? 24.877 -28.065 -4.688 1.00 97.19 310 LYS A C 1
ATOM 2497 O O . LYS A 1 310 ? 25.598 -28.393 -5.623 1.00 97.19 310 LYS A O 1
ATOM 2502 N N . VAL A 1 311 ? 23.732 -28.686 -4.403 1.00 97.69 311 VAL A N 1
ATOM 2503 C CA . VAL A 1 311 ? 23.207 -29.821 -5.181 1.00 97.69 311 VAL A CA 1
ATOM 2504 C C . VAL A 1 311 ? 22.881 -29.395 -6.611 1.00 97.69 311 VAL A C 1
ATOM 2506 O O . VAL A 1 311 ? 23.271 -30.075 -7.552 1.00 97.69 311 VAL A O 1
ATOM 2509 N N . SER A 1 312 ? 22.232 -28.244 -6.796 1.00 95.81 312 SER A N 1
ATOM 2510 C CA . SER A 1 312 ? 21.912 -27.726 -8.135 1.00 95.81 312 SER A CA 1
ATOM 2511 C C . SER A 1 312 ? 23.178 -27.427 -8.940 1.00 95.81 312 SER A C 1
ATOM 2513 O O . SER A 1 312 ? 23.260 -27.766 -10.119 1.00 95.81 312 SER A O 1
ATOM 2515 N N . LYS A 1 313 ? 24.191 -26.838 -8.292 1.00 97.00 313 LYS A N 1
ATOM 2516 C CA . LYS A 1 313 ? 25.507 -26.603 -8.891 1.00 97.00 313 LYS A CA 1
ATOM 2517 C C . LYS A 1 313 ? 26.184 -27.916 -9.282 1.00 97.00 313 LYS A C 1
ATOM 2519 O O . LYS A 1 313 ? 26.693 -28.008 -10.393 1.00 97.00 313 LYS A O 1
ATOM 2524 N N . GLU A 1 314 ? 26.170 -28.916 -8.406 1.00 96.62 314 GLU A N 1
ATOM 2525 C CA . GLU A 1 314 ? 26.758 -30.231 -8.682 1.00 96.62 314 GLU A CA 1
ATOM 2526 C C . GLU A 1 314 ? 26.071 -30.915 -9.867 1.00 96.62 314 GLU A C 1
ATOM 2528 O O . GLU A 1 314 ? 26.745 -31.351 -10.794 1.00 96.62 314 GLU A O 1
ATOM 2533 N N . ILE A 1 315 ? 24.734 -30.925 -9.904 1.00 95.75 315 ILE A N 1
ATOM 2534 C CA . ILE A 1 315 ? 23.966 -31.487 -11.026 1.00 95.75 315 ILE A CA 1
ATOM 2535 C C . ILE A 1 315 ? 24.285 -30.742 -12.327 1.00 95.75 315 ILE A C 1
ATOM 2537 O O . ILE A 1 315 ? 24.451 -31.371 -13.371 1.00 95.75 315 ILE A O 1
ATOM 2541 N N . SER A 1 316 ? 24.408 -29.412 -12.279 1.00 94.88 316 SER A N 1
ATOM 2542 C CA . SER A 1 316 ? 24.788 -28.614 -13.448 1.00 94.88 316 SER A CA 1
ATOM 2543 C C . SER A 1 316 ? 26.183 -28.977 -13.958 1.00 94.88 316 SER A C 1
ATOM 2545 O O . SER A 1 316 ? 26.357 -29.138 -15.163 1.00 94.88 316 SER A O 1
ATOM 2547 N N . LEU A 1 317 ? 27.165 -29.125 -13.063 1.00 94.81 317 LEU A N 1
ATOM 2548 C CA . LEU A 1 317 ? 28.527 -29.528 -13.424 1.00 94.81 317 LEU A CA 1
ATOM 2549 C C . LEU A 1 317 ? 28.572 -30.969 -13.941 1.00 94.81 317 LEU A C 1
ATOM 2551 O O . LEU A 1 317 ? 29.277 -31.248 -14.906 1.00 94.81 317 LEU A O 1
ATOM 2555 N N . GLN A 1 318 ? 27.793 -31.876 -13.350 1.00 94.12 318 GLN A N 1
ATOM 2556 C CA . GLN A 1 318 ? 27.680 -33.256 -13.813 1.00 94.12 318 GLN A CA 1
ATOM 2557 C C . GLN A 1 318 ? 27.055 -33.328 -15.212 1.00 94.12 318 GLN A C 1
ATOM 2559 O O . GLN A 1 318 ? 27.536 -34.085 -16.053 1.00 94.12 318 GLN A O 1
ATOM 2564 N N . ASN A 1 319 ? 26.019 -32.527 -15.480 1.00 91.50 319 ASN A N 1
ATOM 2565 C CA . ASN A 1 319 ? 25.407 -32.435 -16.803 1.00 91.50 319 ASN A CA 1
ATOM 2566 C C . ASN A 1 319 ? 26.383 -31.834 -17.824 1.00 91.50 319 ASN A C 1
ATOM 2568 O O . ASN A 1 319 ? 26.561 -32.392 -18.901 1.00 91.50 319 ASN A O 1
ATOM 2572 N N . GLN A 1 320 ? 27.079 -30.752 -17.459 1.00 89.94 320 GLN A N 1
ATOM 2573 C CA . GLN A 1 320 ? 28.126 -30.167 -18.296 1.00 89.94 320 GLN A CA 1
ATOM 2574 C C . GLN A 1 320 ? 29.204 -31.206 -18.638 1.00 89.94 320 GLN A C 1
ATOM 2576 O O . GLN A 1 320 ? 29.511 -31.396 -19.810 1.00 89.94 320 GLN A O 1
ATOM 2581 N N . LYS A 1 321 ? 29.708 -31.939 -17.639 1.00 90.12 321 LYS A N 1
ATOM 2582 C CA . LYS A 1 321 ? 30.693 -33.008 -17.832 1.00 90.12 321 LYS A CA 1
ATOM 2583 C C . LYS A 1 321 ? 30.177 -34.112 -18.763 1.00 90.12 321 LYS A C 1
ATOM 2585 O O . LYS A 1 321 ? 30.900 -34.537 -19.653 1.00 90.12 321 LYS A O 1
ATOM 2590 N N . ALA A 1 322 ? 28.933 -34.559 -18.586 1.00 90.06 322 ALA A N 1
ATOM 2591 C CA . ALA A 1 322 ? 28.335 -35.581 -19.445 1.00 90.06 322 ALA A CA 1
ATOM 2592 C C . ALA A 1 322 ? 28.206 -35.111 -20.907 1.00 90.06 322 ALA A C 1
ATOM 2594 O O . ALA A 1 322 ? 28.442 -35.891 -21.829 1.00 90.06 322 ALA A O 1
ATOM 2595 N N . VAL A 1 323 ? 27.869 -33.835 -21.123 1.00 85.38 323 VAL A N 1
ATOM 2596 C CA . VAL A 1 323 ? 27.823 -33.231 -22.462 1.00 85.38 323 VAL A CA 1
ATOM 2597 C C . VAL A 1 323 ? 29.227 -33.152 -23.063 1.00 85.38 323 VAL A C 1
ATOM 2599 O O . VAL A 1 323 ? 29.417 -33.620 -24.184 1.00 85.38 323 VAL A O 1
ATOM 2602 N N . GLU A 1 324 ? 30.210 -32.642 -22.317 1.00 85.81 324 GLU A N 1
ATOM 2603 C CA . GLU A 1 324 ? 31.613 -32.565 -22.752 1.00 85.81 324 GLU A CA 1
ATOM 2604 C C . GLU A 1 324 ? 32.190 -33.941 -23.125 1.00 85.81 324 GLU A C 1
ATOM 2606 O O . GLU A 1 324 ? 32.890 -34.048 -24.126 1.00 85.81 324 GLU A O 1
ATOM 2611 N N . GLU A 1 325 ? 31.865 -35.001 -22.375 1.00 86.94 325 GLU A N 1
ATOM 2612 C CA . GLU A 1 325 ? 32.296 -36.378 -22.672 1.00 86.94 325 GLU A CA 1
ATOM 2613 C C . GLU A 1 325 ? 31.623 -36.967 -23.927 1.00 86.94 325 GLU A C 1
ATOM 2615 O O . GLU A 1 325 ? 32.199 -37.834 -24.585 1.00 86.94 325 GLU A O 1
ATOM 2620 N N . SER A 1 326 ? 30.413 -36.512 -24.268 1.00 84.31 326 SER A N 1
ATOM 2621 C CA . SER A 1 326 ? 29.668 -36.970 -25.452 1.00 84.31 326 SER A CA 1
ATOM 2622 C C . SER A 1 326 ? 29.992 -36.195 -26.736 1.00 84.31 326 SER A C 1
ATOM 2624 O O . SER A 1 326 ? 29.716 -36.684 -27.834 1.00 84.31 326 SER A O 1
ATOM 2626 N N . CYS A 1 327 ? 30.555 -34.989 -26.615 1.00 79.38 327 CYS A N 1
ATOM 2627 C CA . CYS A 1 327 ? 30.899 -34.122 -27.738 1.00 79.38 327 CYS A CA 1
ATOM 2628 C C . CYS A 1 327 ? 32.353 -34.322 -28.193 1.00 79.38 327 CYS A C 1
ATOM 2630 O O . CYS A 1 327 ? 33.246 -34.634 -27.411 1.00 79.38 327 CYS A O 1
ATOM 2632 N N . GLU A 1 328 ? 32.614 -34.116 -29.485 1.00 75.94 328 GLU A N 1
ATOM 2633 C CA . GLU A 1 328 ? 33.970 -34.192 -30.033 1.00 75.94 328 GLU A CA 1
ATOM 2634 C C . GLU A 1 328 ? 34.862 -33.061 -29.489 1.00 75.94 328 GLU A C 1
ATOM 2636 O O . GLU A 1 328 ? 34.412 -31.930 -29.281 1.00 75.94 328 GLU A O 1
ATOM 2641 N N . LEU A 1 329 ? 36.155 -33.354 -29.301 1.00 75.62 329 LEU A N 1
ATOM 2642 C CA . LEU A 1 329 ? 37.115 -32.462 -28.635 1.00 75.62 329 LEU A CA 1
ATOM 2643 C C . LEU A 1 329 ? 37.217 -31.071 -29.289 1.00 75.62 329 LEU A C 1
ATOM 2645 O O . LEU A 1 329 ? 37.501 -30.086 -28.609 1.00 75.62 329 LEU A O 1
ATOM 2649 N N . ASP A 1 330 ? 36.995 -30.982 -30.601 1.00 70.56 330 ASP A N 1
ATOM 2650 C CA . ASP A 1 330 ? 37.068 -29.725 -31.351 1.00 70.56 330 ASP A CA 1
ATOM 2651 C C . ASP A 1 330 ? 35.821 -28.842 -31.164 1.00 70.56 330 ASP A C 1
ATOM 2653 O O . ASP A 1 330 ? 35.940 -27.617 -31.173 1.00 70.56 330 ASP A O 1
ATOM 2657 N N . VAL A 1 331 ? 34.652 -29.433 -30.881 1.00 76.25 331 VAL A N 1
ATOM 2658 C CA . VAL A 1 331 ? 33.421 -28.693 -30.539 1.00 76.25 331 VAL A CA 1
ATOM 2659 C C . VAL A 1 331 ? 33.536 -28.083 -29.142 1.00 76.25 331 VAL A C 1
ATOM 2661 O O . VAL A 1 331 ? 33.208 -26.916 -28.941 1.00 76.25 331 VAL A O 1
ATOM 2664 N N . VAL A 1 332 ? 34.082 -28.840 -28.186 1.00 77.00 332 VAL A N 1
ATOM 2665 C CA . VAL A 1 332 ? 34.316 -28.355 -26.816 1.00 77.00 332 VAL A CA 1
ATOM 2666 C C . VAL A 1 332 ? 35.344 -27.216 -26.809 1.00 77.00 332 VAL A C 1
ATOM 2668 O O . VAL A 1 332 ? 35.141 -26.205 -26.138 1.00 77.00 332 VAL A O 1
ATOM 2671 N N . LYS A 1 333 ? 36.422 -27.312 -27.604 1.00 78.25 333 LYS A N 1
ATOM 2672 C CA . LYS A 1 333 ? 37.406 -26.219 -27.742 1.00 78.25 333 LYS A CA 1
ATOM 2673 C C . LYS A 1 333 ? 36.781 -24.926 -28.261 1.00 78.25 333 LYS A C 1
ATOM 2675 O O . LYS A 1 333 ? 37.135 -23.865 -27.758 1.00 78.25 333 LYS A O 1
ATOM 2680 N N . HIS A 1 334 ? 35.859 -25.010 -29.218 1.00 77.62 334 HIS A N 1
ATOM 2681 C CA . HIS A 1 334 ? 35.141 -23.842 -29.734 1.00 77.62 334 HIS A CA 1
ATOM 2682 C C . HIS A 1 334 ? 34.300 -23.161 -28.636 1.00 77.62 334 HIS A C 1
ATOM 2684 O O . HIS A 1 334 ? 34.251 -21.939 -28.572 1.00 77.62 334 HIS A O 1
ATOM 2690 N N . TRP A 1 335 ? 33.686 -23.911 -27.711 1.00 78.38 335 TRP A N 1
ATOM 2691 C CA . TRP A 1 335 ? 32.883 -23.318 -26.627 1.00 78.38 335 TRP A CA 1
ATOM 2692 C C . TRP A 1 335 ? 33.698 -22.529 -25.595 1.00 78.38 335 TRP A C 1
ATOM 2694 O O . TRP A 1 335 ? 33.201 -21.541 -25.058 1.00 78.38 335 TRP A O 1
ATOM 2704 N N . TYR A 1 336 ? 34.930 -22.954 -25.305 1.00 81.19 336 TYR A N 1
ATOM 2705 C CA . TYR A 1 336 ? 35.763 -22.325 -24.270 1.00 81.19 336 TYR A CA 1
ATOM 2706 C C . TYR A 1 336 ? 36.838 -21.384 -24.819 1.00 81.19 336 TYR A C 1
ATOM 2708 O O . TYR A 1 336 ? 37.301 -20.507 -24.088 1.00 81.19 336 TYR A O 1
ATOM 2716 N N . PHE A 1 337 ? 37.258 -21.563 -26.074 1.00 80.38 337 PHE A N 1
ATOM 2717 C CA . PHE A 1 337 ? 38.463 -20.933 -26.618 1.00 80.38 337 PHE A CA 1
ATOM 2718 C C . PHE A 1 337 ? 38.270 -20.286 -27.994 1.00 80.38 337 PHE A C 1
ATOM 2720 O O . PHE A 1 337 ? 39.244 -20.192 -28.739 1.00 80.38 337 PHE A O 1
ATOM 2727 N N . ASP A 1 338 ? 37.067 -19.817 -28.341 1.00 62.25 338 ASP A N 1
ATOM 2728 C CA . ASP A 1 338 ? 36.849 -19.080 -29.592 1.00 62.25 338 ASP A CA 1
ATOM 2729 C C . ASP A 1 338 ? 37.866 -17.938 -29.779 1.00 62.25 338 ASP A C 1
ATOM 2731 O O . ASP A 1 338 ? 37.803 -16.884 -29.146 1.00 62.25 338 ASP A O 1
ATOM 2735 N N . GLN A 1 339 ? 38.822 -18.164 -30.686 1.00 59.81 339 GLN A N 1
ATOM 2736 C CA . GLN A 1 339 ? 39.874 -17.229 -31.098 1.00 59.81 339 GLN A CA 1
ATOM 2737 C C . GLN A 1 339 ? 39.428 -16.313 -32.251 1.00 59.81 339 GLN A C 1
ATOM 2739 O O . GLN A 1 339 ? 40.258 -15.766 -32.970 1.00 59.81 339 GLN A O 1
ATOM 2744 N N . SER A 1 340 ? 38.127 -16.102 -32.447 1.00 54.16 340 SER A N 1
ATOM 2745 C CA . SER A 1 340 ? 37.599 -15.201 -33.485 1.00 54.16 340 SER A CA 1
ATOM 2746 C C . SER A 1 340 ? 37.489 -13.730 -33.047 1.00 54.16 340 SER A C 1
ATOM 2748 O O . SER A 1 340 ? 36.772 -12.953 -33.672 1.00 54.16 340 SER 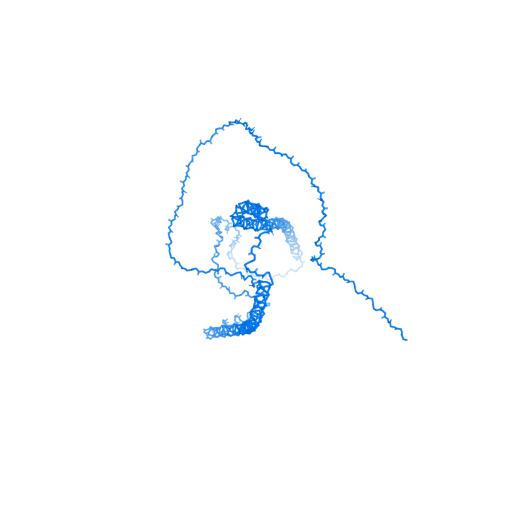A O 1
ATOM 2750 N N . LEU A 1 341 ? 38.194 -13.332 -31.984 1.00 51.50 341 LEU A N 1
ATOM 2751 C CA . LEU A 1 341 ? 38.270 -11.955 -31.483 1.00 51.50 341 LEU A CA 1
ATOM 2752 C C . LEU A 1 341 ? 39.730 -11.564 -31.191 1.00 51.50 341 LEU A C 1
ATOM 2754 O O . LEU A 1 341 ? 40.089 -11.299 -30.046 1.00 51.50 341 LEU A O 1
ATOM 2758 N N . ILE A 1 342 ? 40.569 -11.537 -32.233 1.00 43.72 342 ILE A N 1
ATOM 2759 C CA . ILE A 1 342 ? 41.757 -10.665 -32.327 1.00 43.72 342 ILE A CA 1
ATOM 2760 C C . ILE A 1 342 ? 41.813 -10.084 -33.735 1.00 43.72 342 ILE A C 1
ATOM 2762 O O . ILE A 1 342 ? 41.733 -10.883 -34.696 1.00 43.72 342 ILE A O 1
#

Secondary structure (DSSP, 8-state):
---PPPPPPP-PPPGGGG------------------------------------PPPP---------------------------------------TT--S-SSSS------------PPP-----SSSHHHHHHHHHHHHHHHHHHHHHHHHHHHHHHHHHHHHHHHHHHHHHHHHHHHHHHHHHHHHHHHHHHHHHHHHHHHHHHHHHHHHHHHHHHHHHHHHHHHHHHHHHS-TT----SS-HHHHHHHHHHHHHHHHHHHHHHHHHHHHHHHHHHHHHHHHHHHHHHHHHHHHHHHHHHHHHHHHHHHHHHHHHHHHHHHHS-HHHHHHHHH-----

pLDDT: mean 71.41, std 26.22, range [25.05, 98.56]

Mean predicted aligned error: 24.34 Å

Radius of gyration: 49.77 Å; Cα contacts (8 Å, |Δi|>4): 7; chains: 1; bounding box: 103×68×151 Å